Protein AF-A0AAW2RGC4-F1 (afdb_monomer)

Secondary structure (DSSP, 8-state):
-EEEEE---S-------------PPPP------------PPPPPP-EEEEEEPPPTT--------------S-----PPPEEEEE---TT-SS---EEEEES-HHHHHT-TTSSSS-EEEEEEE-EESSSHHHHHHHHHHHHHHHTSTTTTTTHHHHHHHHHHHHHHHHHT-TTS-TT-EE-EEEEEEETTEEEEEEESS---EEEETTEEEE-S----TTSHHHHHHHHHTT-

Foldseek 3Di:
DDKDKDFDDPDDDDDDDDDDDDDDDDDDDDDDDDDDDDDDPPQFDKDKFKDFFDDPPPDDDDDDDDPDDPDDDPPDATFMDMDDDDDCPPDPDRQKDKDWFRFPCVVVVHVPPAPGGKIKIKIKAKDPHNQLNVLCRVPLVVQLCPDPCPPVNSVVSNVRSSSVSVVVSCVDPPGPPRMHIWMWMWMDGHRMIMIMTGAADWDWDDDPNDTHTRDDHQDCPPPVNVVVVVVSVD

InterPro domains:
  IPR000222 PPM-type phosphatase, divalent cation binding [PS01032] (120-128)
  IPR001932 PPM-type phosphatase-like domain [PF00481] (83-233)
  IPR001932 PPM-type phosphatase-like domain [PS51746] (81-234)
  IPR001932 PPM-type phosphatase-like domain [SM00332] (71-234)
  IPR001932 PPM-type phosphatase-like domain [cd00143] (80-233)
  IPR015655 Protein phosphatase 2C [PTHR13832] (60-233)
  IPR036457 PPM-type phosphatase-like domain superfamily [G3DSA:3.60.40.10] (76-234)
  IPR036457 PPM-type phosphatase-like domain superfamily [SSF81606] (72-233)

Nearest PDB structures (foldseek):
  2p8e-assembly1_A  TM=8.990E-01  e=3.770E-10  Homo sapiens
  3ujk-assembly1_A  TM=8.665E-01  e=1.196E-09  Arabidopsis thaliana
  3nmv-assembly1_B  TM=8.366E-01  e=1.351E-09  Arabidopsis thaliana
  3qn1-assembly1_B  TM=7.858E-01  e=7.410E-09  Arabidopsis thaliana
  4wvo-assembly1_B  TM=7.886E-01  e=7.463E-08  Arabidopsis thaliana

Organism: Sesamum radiatum (NCBI:txid300843)

Mean predicted aligned error: 12.83 Å

Sequence (234 aa):
MALVADTTPCQGKLENGLGKENGKKSEEECNDLGQAKVARPPLMRHCISHATLADPYALECPTGNGVKSLGKDSGFVPMFRSGSCSEMGPKTYMEDEYICVDNLSDHLGTPNAFPSAGAFYGVFDGHGGRDAASFTRKNILKFITEDFHFPEGVKRALKNAFVKADHALADAKNLDHSSGTTALTALILGRTMIIANAGDSRAVLGKRGRAIELSKDHKPNCTSERLRIEKLGV

Radius of gyration: 20.51 Å; Cα contacts (8 Å, |Δi|>4): 342; chains: 1; bounding box: 62×40×54 Å

pLDDT: mean 75.86, std 25.71, range [23.55, 98.38]

Solvent-accessible surface area (backbone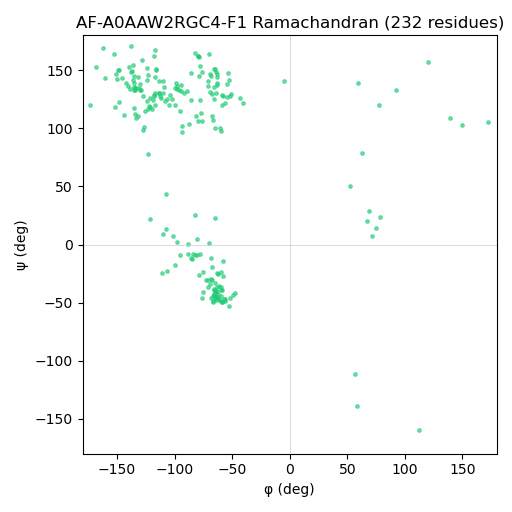 atoms only — not comparable to full-atom values): 14677 Å² total; per-residue (Å²): 118,54,78,48,76,48,70,75,74,91,83,83,91,83,83,88,85,90,83,88,84,90,81,87,85,88,87,86,87,83,86,87,84,89,77,95,68,82,87,66,79,81,77,84,70,68,50,76,38,75,50,69,63,77,67,94,74,81,73,88,82,85,89,80,95,72,97,67,82,85,75,84,80,78,88,76,76,74,61,54,46,72,52,75,53,77,74,56,74,95,50,96,64,75,26,64,35,67,46,85,32,47,49,38,41,70,74,69,72,37,83,76,78,53,102,45,56,28,29,39,37,36,45,16,53,27,40,71,46,40,49,37,7,52,51,43,63,72,40,39,64,57,39,25,66,70,25,89,38,40,77,89,38,44,75,56,12,46,54,50,15,55,54,48,44,53,52,54,57,75,68,37,88,90,51,61,85,75,22,35,49,27,43,34,36,40,42,34,50,55,55,39,37,36,35,39,32,29,36,66,63,80,48,68,45,81,54,95,95,36,83,41,78,56,54,71,60,60,45,70,87,40,70,73,44,34,55,54,42,49,73,71,77,94

Structure (mmCIF, N/CA/C/O backbone):
data_AF-A0AAW2RGC4-F1
#
_entry.id   AF-A0AAW2RGC4-F1
#
loop_
_atom_site.group_PDB
_atom_site.id
_atom_site.type_symbol
_atom_site.label_atom_id
_atom_site.label_alt_id
_atom_site.label_comp_id
_atom_site.label_asym_id
_atom_site.label_entity_id
_atom_site.label_seq_id
_atom_site.pdbx_PDB_ins_code
_atom_site.Cartn_x
_atom_site.Cartn_y
_atom_site.Cartn_z
_atom_site.occupancy
_atom_site.B_iso_or_equiv
_atom_site.auth_seq_id
_atom_site.auth_comp_id
_atom_site.auth_asym_id
_atom_site.auth_atom_id
_atom_site.pdbx_PDB_model_num
ATOM 1 N N . MET A 1 1 ? 4.226 -13.420 2.706 1.00 56.31 1 MET A N 1
ATOM 2 C CA . MET A 1 1 ? 3.884 -12.657 3.939 1.00 56.31 1 MET A CA 1
ATOM 3 C C . MET A 1 1 ? 2.425 -12.862 4.382 1.00 56.31 1 MET A C 1
ATOM 5 O O . MET A 1 1 ? 1.552 -12.852 3.522 1.00 56.31 1 MET A O 1
ATOM 9 N N . ALA A 1 2 ? 2.126 -12.955 5.688 1.00 55.69 2 ALA A N 1
ATOM 10 C CA . ALA A 1 2 ? 0.762 -12.781 6.221 1.00 55.69 2 ALA A CA 1
ATOM 11 C C . ALA A 1 2 ? 0.736 -11.794 7.401 1.00 55.69 2 ALA A C 1
ATOM 13 O O . ALA A 1 2 ? 1.604 -11.838 8.276 1.00 55.69 2 ALA A O 1
ATOM 14 N N . LEU A 1 3 ? -0.277 -10.924 7.428 1.00 59.50 3 LEU A N 1
ATOM 15 C CA . LEU A 1 3 ? -0.499 -9.943 8.486 1.00 59.50 3 LEU A CA 1
ATOM 16 C C . LEU A 1 3 ? -1.928 -10.060 9.016 1.00 59.50 3 LEU A C 1
ATOM 18 O O . LEU A 1 3 ? -2.884 -10.013 8.242 1.00 59.50 3 LEU A O 1
ATOM 22 N N . VAL A 1 4 ? -2.063 -10.188 10.334 1.00 66.31 4 VAL A N 1
ATOM 23 C CA . VAL A 1 4 ? -3.357 -10.255 11.015 1.00 66.31 4 VAL A CA 1
ATOM 24 C C . VAL A 1 4 ? -3.451 -9.081 11.976 1.00 66.31 4 VAL A C 1
ATOM 26 O O . VAL A 1 4 ? -2.588 -8.919 12.835 1.00 66.31 4 VAL A O 1
ATOM 29 N N . ALA A 1 5 ? -4.505 -8.282 11.832 1.00 62.41 5 ALA A N 1
ATOM 30 C CA . ALA A 1 5 ? -4.866 -7.237 12.779 1.00 62.41 5 ALA A CA 1
ATOM 31 C C . ALA A 1 5 ? -6.192 -7.611 1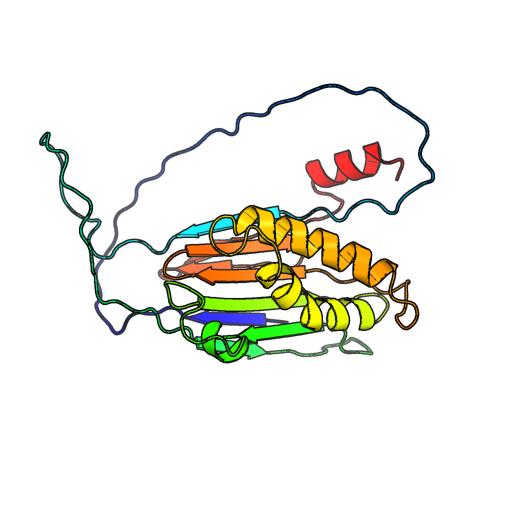3.445 1.00 62.41 5 ALA A C 1
ATOM 33 O O . ALA A 1 5 ? -7.156 -7.963 12.759 1.00 62.41 5 ALA A O 1
ATOM 34 N N . ASP A 1 6 ? -6.230 -7.541 14.771 1.00 67.12 6 ASP A N 1
ATOM 35 C CA . ASP A 1 6 ? -7.434 -7.756 15.564 1.00 67.12 6 ASP A CA 1
ATOM 36 C C . ASP A 1 6 ? -7.908 -6.427 16.162 1.00 67.12 6 ASP A C 1
ATOM 38 O O . ASP A 1 6 ? -7.119 -5.624 16.666 1.00 67.12 6 ASP A O 1
ATOM 42 N N . THR A 1 7 ? -9.217 -6.200 16.076 1.00 57.78 7 THR A N 1
ATOM 43 C CA . THR A 1 7 ? -9.906 -5.013 16.596 1.00 57.78 7 THR A CA 1
ATOM 44 C C . THR A 1 7 ? -10.979 -5.397 17.622 1.00 57.78 7 THR A C 1
ATOM 46 O O . THR A 1 7 ? -11.965 -4.671 17.781 1.00 57.78 7 THR A O 1
ATOM 49 N N . THR A 1 8 ? -10.873 -6.575 18.247 1.00 48.47 8 THR A N 1
ATOM 50 C CA . THR A 1 8 ? -11.901 -7.114 19.147 1.00 48.47 8 THR A CA 1
ATOM 51 C C . THR A 1 8 ? -12.197 -6.187 20.336 1.00 48.47 8 THR A C 1
ATOM 53 O O . THR A 1 8 ? -11.294 -5.818 21.087 1.00 48.47 8 THR A O 1
ATOM 56 N N . PRO A 1 9 ? -13.479 -5.859 20.586 1.00 43.84 9 PRO A N 1
ATOM 57 C CA . PRO A 1 9 ? -13.919 -5.365 21.885 1.00 43.84 9 PRO A CA 1
ATOM 58 C C . PRO A 1 9 ? -13.844 -6.485 22.934 1.00 43.84 9 PRO A C 1
ATOM 60 O O . PRO A 1 9 ? -14.125 -7.650 22.632 1.00 43.84 9 PRO A O 1
ATOM 63 N N . CYS A 1 10 ? -13.549 -6.143 24.190 1.00 33.28 10 CYS A N 1
ATOM 64 C CA . CYS A 1 10 ? -13.679 -7.074 25.311 1.00 33.28 10 CYS A CA 1
ATOM 65 C C . CYS A 1 10 ? -15.160 -7.467 25.542 1.00 33.28 10 CYS A C 1
ATOM 67 O O . CYS A 1 10 ? -15.906 -6.722 26.159 1.00 33.28 10 CYS A O 1
ATOM 69 N N . GLN A 1 11 ? -15.517 -8.662 25.050 1.00 34.16 11 GLN A N 1
ATOM 70 C CA . GLN A 1 11 ? -16.654 -9.565 25.344 1.00 34.16 11 GLN A CA 1
ATOM 71 C C . GLN A 1 11 ? -18.133 -9.135 25.173 1.00 34.16 11 GLN A C 1
ATOM 73 O O . GLN A 1 11 ? -18.584 -8.093 25.629 1.00 34.16 11 GLN A O 1
ATOM 78 N N . GLY A 1 12 ? -18.910 -10.091 24.625 1.00 28.14 12 GLY A N 1
ATOM 79 C CA . GLY A 1 12 ? -20.377 -10.202 24.697 1.00 28.14 12 GLY A CA 1
ATOM 80 C C . GLY A 1 12 ? -21.002 -10.868 23.457 1.00 28.14 12 GLY A C 1
ATOM 81 O O . GLY A 1 12 ? -21.101 -10.238 22.410 1.00 28.14 12 GLY A O 1
ATOM 82 N N . LYS A 1 13 ? -21.405 -12.149 23.540 1.00 36.44 13 LYS A N 1
ATOM 83 C CA . LYS A 1 13 ? -22.126 -12.889 22.473 1.00 36.44 13 LYS A CA 1
ATOM 84 C C . LYS A 1 13 ? -23.494 -12.250 22.182 1.00 36.44 13 LYS A C 1
ATOM 86 O O . LYS A 1 13 ? -24.217 -12.026 23.141 1.00 36.44 13 LYS A O 1
ATOM 91 N N . LEU A 1 14 ? -23.895 -12.118 20.907 1.00 27.84 14 LEU A N 1
ATOM 92 C CA . LEU A 1 14 ? -25.301 -12.231 20.461 1.00 27.84 14 LEU A CA 1
ATOM 93 C C . LEU A 1 14 ? -25.452 -12.320 18.925 1.00 27.84 14 LEU A C 1
ATOM 95 O O . LEU A 1 14 ? -24.575 -11.906 18.162 1.00 27.84 14 LEU A O 1
ATOM 99 N N . GLU A 1 15 ? -26.547 -12.964 18.516 1.00 27.31 15 GLU A N 1
ATOM 100 C CA . GLU A 1 15 ? -26.816 -13.625 17.233 1.00 27.31 15 GLU A CA 1
ATOM 101 C C . GLU A 1 15 ? -27.285 -12.740 16.053 1.00 27.31 15 GLU A C 1
ATOM 103 O O . GLU A 1 15 ? -27.676 -11.587 16.180 1.00 27.31 15 GLU A O 1
ATOM 108 N N . ASN A 1 16 ? -27.178 -13.380 14.883 1.00 26.59 16 ASN A N 1
ATOM 109 C CA . ASN A 1 16 ? -27.744 -13.227 13.533 1.00 26.59 16 ASN A CA 1
ATOM 110 C C . ASN A 1 16 ? -28.818 -12.167 13.190 1.00 26.59 16 ASN A C 1
ATOM 112 O O . ASN A 1 16 ? -29.841 -12.030 13.843 1.00 26.59 16 ASN A O 1
ATOM 116 N N . GLY A 1 17 ? -28.650 -11.590 11.988 1.00 25.67 17 GLY A N 1
ATOM 117 C CA . GLY A 1 17 ? -29.695 -10.950 11.176 1.00 25.67 17 GLY A CA 1
ATOM 118 C C . GLY A 1 17 ? -29.148 -10.543 9.796 1.00 25.67 17 GLY A C 1
ATOM 119 O O . GLY A 1 17 ? -28.156 -9.819 9.721 1.00 25.67 17 GLY A O 1
ATOM 120 N N . LEU A 1 18 ? -29.724 -11.073 8.707 1.00 28.16 18 LEU A N 1
ATOM 121 C CA . LEU A 1 18 ? -29.329 -10.836 7.307 1.00 28.16 18 LEU A CA 1
ATOM 122 C C . LEU A 1 18 ? -30.149 -9.698 6.677 1.00 28.16 18 LEU A C 1
ATOM 124 O O . LEU A 1 18 ? -31.372 -9.716 6.753 1.00 28.16 18 LEU A O 1
ATOM 128 N N . GLY A 1 19 ? -29.484 -8.819 5.925 1.00 23.55 19 GLY A N 1
ATOM 129 C CA . GLY A 1 19 ? -30.104 -7.940 4.930 1.00 23.55 19 GLY A CA 1
ATOM 130 C C . GLY A 1 19 ? -29.125 -7.694 3.780 1.00 23.55 19 GLY A C 1
ATOM 131 O O . GLY A 1 19 ? -27.989 -7.289 4.017 1.00 23.55 19 GLY A O 1
ATOM 132 N N . LYS A 1 20 ? -29.527 -8.021 2.547 1.00 31.70 20 LYS A N 1
ATOM 133 C CA . LYS A 1 20 ? -28.782 -7.733 1.309 1.00 31.70 20 LYS A CA 1
ATOM 134 C C . LYS A 1 20 ? -29.366 -6.471 0.682 1.00 31.70 20 LYS A C 1
ATOM 136 O O . LYS A 1 20 ? -30.574 -6.432 0.482 1.00 31.70 20 LYS A O 1
ATOM 141 N N . GLU A 1 21 ? -28.523 -5.534 0.262 1.00 26.16 21 GLU A N 1
ATOM 142 C CA . GLU A 1 21 ? -28.931 -4.498 -0.689 1.00 26.16 21 GLU A CA 1
ATOM 143 C C . GLU A 1 21 ? -27.833 -4.241 -1.731 1.00 26.16 21 GLU A C 1
ATOM 145 O O . GLU A 1 21 ? -26.645 -4.172 -1.414 1.00 26.16 21 GLU A O 1
ATOM 150 N N . ASN A 1 22 ? -28.252 -4.183 -2.997 1.00 27.91 22 ASN A N 1
ATOM 151 C CA . ASN A 1 22 ? -27.419 -4.006 -4.185 1.00 27.91 22 ASN A CA 1
ATOM 152 C C . ASN A 1 22 ? -27.300 -2.512 -4.523 1.00 27.91 22 ASN A C 1
ATOM 154 O O . ASN A 1 22 ? -28.319 -1.844 -4.675 1.00 27.91 22 ASN A O 1
ATOM 158 N N . GLY A 1 23 ? -26.080 -2.009 -4.739 1.00 25.78 23 GLY A N 1
ATOM 159 C CA . GLY A 1 23 ? -25.825 -0.630 -5.177 1.00 25.78 23 GLY A CA 1
ATOM 160 C C . GLY A 1 23 ? -25.061 -0.564 -6.502 1.00 25.78 23 GLY A C 1
ATOM 161 O O . GLY A 1 23 ? -23.935 -1.053 -6.597 1.00 25.78 23 GLY A O 1
ATOM 162 N N . LYS A 1 24 ? -25.692 0.037 -7.520 1.00 25.00 24 LYS A N 1
ATOM 163 C CA . LYS A 1 24 ? -25.171 0.314 -8.873 1.00 25.00 24 LYS A CA 1
ATOM 164 C C . LYS A 1 24 ? -23.981 1.289 -8.847 1.00 25.00 24 LYS A C 1
ATOM 166 O O . LYS A 1 24 ? -23.948 2.199 -8.025 1.00 25.00 24 LYS A O 1
ATOM 171 N N . LYS A 1 25 ? -23.047 1.138 -9.794 1.00 25.91 25 LYS A N 1
ATOM 172 C CA . LYS A 1 25 ? -22.005 2.131 -10.115 1.00 25.91 25 LYS A CA 1
ATOM 173 C C . LYS A 1 25 ? -22.448 2.988 -11.301 1.00 25.91 25 LYS A C 1
ATOM 175 O O . LYS A 1 25 ? -22.895 2.436 -12.300 1.00 25.91 25 LYS A O 1
ATOM 180 N N . SER A 1 26 ? -22.294 4.301 -11.174 1.00 24.55 26 SER A N 1
ATOM 181 C CA . SER A 1 26 ? -22.360 5.274 -12.265 1.00 24.55 26 SER A CA 1
ATOM 182 C C . SER A 1 26 ? -20.949 5.552 -12.790 1.00 24.55 26 SER A C 1
ATOM 184 O O . SER A 1 26 ? -20.018 5.755 -12.007 1.00 24.55 26 SER A O 1
ATOM 186 N N . GLU A 1 27 ? -20.805 5.517 -14.111 1.00 25.95 27 GLU A N 1
ATOM 187 C CA . GLU A 1 27 ? -19.613 5.900 -14.867 1.00 25.95 27 GLU A CA 1
ATOM 188 C C . GLU A 1 27 ? -19.810 7.334 -15.376 1.00 25.95 27 GLU A C 1
ATOM 190 O O . GLU A 1 27 ? -20.893 7.667 -15.850 1.00 25.95 27 GLU A O 1
ATOM 195 N N . GLU A 1 28 ? -18.781 8.174 -15.273 1.00 26.09 28 GLU A N 1
ATOM 196 C CA . GLU A 1 28 ? -18.725 9.469 -15.957 1.00 26.09 28 GLU A CA 1
ATOM 197 C C . GLU A 1 28 ? -17.480 9.498 -16.852 1.00 26.09 28 GLU A C 1
ATOM 199 O O . GLU A 1 28 ? -16.348 9.344 -16.383 1.00 26.09 28 GLU A O 1
ATOM 204 N N . GLU A 1 29 ? -17.721 9.662 -18.154 1.00 26.33 29 GLU A N 1
ATOM 205 C CA . GLU A 1 29 ? -16.740 9.977 -19.192 1.00 26.33 29 GLU A CA 1
ATOM 206 C C . GLU A 1 29 ? -16.525 11.493 -19.286 1.00 26.33 29 GLU A C 1
ATOM 208 O O . GLU A 1 29 ? -17.471 12.270 -19.170 1.00 26.33 29 GLU A O 1
ATOM 213 N N . CYS A 1 30 ? -15.304 11.917 -19.622 1.00 25.52 30 CYS A N 1
ATOM 214 C CA . CYS A 1 30 ? -15.113 13.129 -20.416 1.00 25.52 30 CYS A CA 1
ATOM 215 C C . CYS A 1 30 ? -13.824 13.043 -21.251 1.00 25.52 30 CYS A C 1
ATOM 217 O O . CYS A 1 30 ? -12.844 12.406 -20.858 1.00 25.52 30 CYS A O 1
ATOM 219 N N . ASN A 1 31 ? -13.902 13.669 -22.424 1.00 27.58 31 ASN A N 1
ATOM 220 C CA . ASN A 1 31 ? -13.118 13.465 -23.634 1.00 27.58 31 ASN A CA 1
ATOM 221 C C . ASN A 1 31 ? -11.712 14.087 -23.664 1.00 27.58 31 ASN A C 1
ATOM 223 O O . ASN A 1 31 ? -11.367 15.006 -22.927 1.00 27.58 31 ASN A O 1
ATOM 227 N N . ASP A 1 32 ? -10.956 13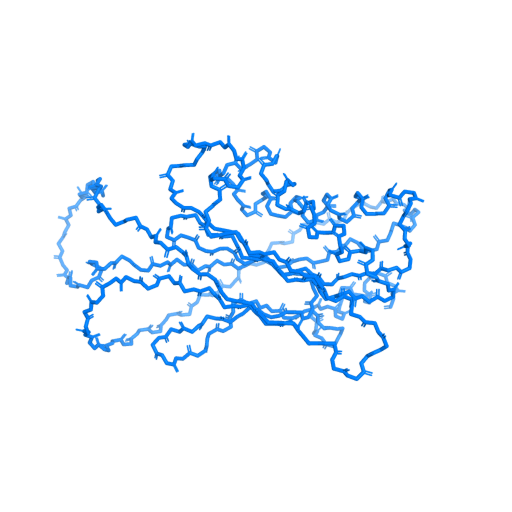.527 -24.608 1.00 31.38 32 ASP A N 1
ATOM 228 C CA . ASP A 1 32 ? -9.584 13.769 -25.050 1.00 31.38 32 ASP A CA 1
ATOM 229 C C . ASP A 1 32 ? -9.335 15.146 -25.691 1.00 31.38 32 ASP A C 1
ATOM 231 O O . ASP A 1 32 ? -10.210 15.675 -26.370 1.00 31.38 32 ASP A O 1
ATOM 235 N N . LEU A 1 33 ? -8.100 15.647 -25.558 1.00 28.48 33 LEU A N 1
ATOM 236 C CA . LEU A 1 33 ? -7.394 16.428 -26.581 1.00 28.48 33 LEU A CA 1
ATOM 237 C C . LEU A 1 33 ? -5.878 16.215 -26.401 1.00 28.48 33 LEU A C 1
ATOM 239 O O . LEU A 1 33 ? -5.298 16.512 -25.352 1.00 28.48 33 LEU A O 1
ATOM 243 N N . GLY A 1 34 ? -5.255 15.653 -27.438 1.00 33.53 34 GLY A N 1
ATOM 244 C CA . GLY A 1 34 ? -3.911 15.089 -27.408 1.00 33.53 34 GLY A CA 1
ATOM 245 C C . GLY A 1 34 ? -2.737 16.068 -27.491 1.00 33.53 34 GLY A C 1
ATOM 246 O O . GLY A 1 34 ? -2.846 17.200 -27.951 1.00 33.53 34 GLY A O 1
ATOM 247 N N . GLN A 1 35 ? -1.570 15.551 -27.098 1.00 26.16 35 GLN A N 1
ATOM 248 C CA . GLN A 1 35 ? -0.249 15.917 -27.615 1.00 26.16 35 GLN A CA 1
ATOM 249 C C . GLN A 1 35 ? 0.748 14.793 -27.286 1.00 26.16 35 GLN A C 1
ATOM 251 O O . GLN A 1 35 ? 0.651 14.149 -26.238 1.00 26.16 35 GLN A O 1
ATOM 256 N N . ALA A 1 36 ? 1.673 14.539 -28.215 1.00 36.16 36 ALA A N 1
ATOM 257 C CA . ALA A 1 36 ? 2.644 13.448 -28.184 1.00 36.16 36 ALA A CA 1
ATOM 258 C C . ALA A 1 36 ? 3.469 13.437 -26.883 1.00 36.16 36 ALA A C 1
ATOM 260 O O . ALA A 1 36 ? 4.072 14.442 -26.509 1.00 36.16 36 ALA A O 1
ATOM 261 N N . LYS A 1 37 ? 3.501 12.291 -26.191 1.00 32.75 37 LYS A N 1
ATOM 262 C CA . LYS A 1 37 ? 4.242 12.110 -24.937 1.00 32.75 37 LYS A CA 1
ATOM 263 C C . LYS A 1 37 ? 5.408 11.156 -25.150 1.00 32.75 37 LYS A C 1
ATOM 265 O O . LYS A 1 37 ? 5.216 10.018 -25.563 1.00 32.75 37 LYS A O 1
ATOM 270 N N . VAL A 1 38 ? 6.601 11.622 -24.780 1.00 35.06 38 VAL A N 1
ATOM 271 C CA . VAL A 1 38 ? 7.705 10.766 -24.328 1.00 35.06 38 VAL A CA 1
ATOM 272 C C . VAL A 1 38 ? 7.114 9.723 -23.379 1.00 35.06 38 VAL A C 1
ATOM 274 O O . VAL A 1 38 ? 6.385 10.101 -22.456 1.00 35.06 38 VAL A O 1
ATOM 277 N N . ALA A 1 39 ? 7.358 8.438 -23.646 1.00 35.03 39 ALA A N 1
ATOM 278 C CA . ALA A 1 39 ? 6.775 7.331 -22.896 1.00 35.03 39 ALA A CA 1
ATOM 279 C C . ALA A 1 39 ? 7.177 7.437 -21.418 1.00 35.03 39 ALA A C 1
ATOM 281 O O . ALA A 1 39 ? 8.278 7.069 -21.020 1.00 35.03 39 ALA A O 1
ATOM 282 N N . ARG A 1 40 ? 6.284 8.006 -20.605 1.00 40.72 40 ARG A N 1
ATOM 283 C CA . ARG A 1 40 ? 6.366 7.911 -19.149 1.00 40.72 40 ARG A CA 1
ATOM 284 C C . ARG A 1 40 ? 6.032 6.464 -18.785 1.00 40.72 40 ARG A C 1
ATOM 286 O O . ARG A 1 40 ? 5.120 5.914 -19.412 1.00 40.72 40 ARG A O 1
ATOM 293 N N . PRO A 1 41 ? 6.716 5.855 -17.803 1.00 41.22 41 PRO A N 1
ATOM 294 C CA . PRO A 1 41 ? 6.330 4.537 -17.324 1.00 41.22 41 PRO A CA 1
ATOM 295 C C . PRO A 1 41 ? 4.837 4.553 -16.951 1.00 41.22 41 PRO A C 1
ATOM 297 O O . PRO A 1 41 ? 4.332 5.581 -16.480 1.00 41.22 41 PRO A O 1
ATOM 300 N N . PRO A 1 42 ? 4.093 3.472 -17.238 1.00 47.97 42 PRO A N 1
ATOM 301 C CA . PRO A 1 42 ? 2.662 3.440 -16.994 1.00 47.97 42 PRO A CA 1
ATOM 302 C C . PRO A 1 42 ? 2.390 3.682 -15.507 1.00 47.97 42 PRO A C 1
ATOM 304 O O . PRO A 1 42 ? 2.842 2.918 -14.662 1.00 47.97 42 PRO A O 1
ATOM 307 N N . LEU A 1 43 ? 1.645 4.751 -15.205 1.00 53.91 43 LEU A N 1
ATOM 308 C CA . LEU A 1 43 ? 1.291 5.141 -13.838 1.00 53.91 43 LEU A CA 1
ATOM 309 C C . LEU A 1 43 ? 0.673 3.947 -13.090 1.00 53.91 43 LEU A C 1
ATOM 311 O O . LEU A 1 43 ? -0.295 3.348 -13.576 1.00 53.91 43 LEU A O 1
ATOM 315 N N . MET A 1 44 ? 1.205 3.626 -11.907 1.00 55.12 44 MET A N 1
ATOM 316 C CA . MET A 1 44 ? 0.739 2.502 -11.093 1.00 55.12 44 MET A CA 1
ATOM 317 C C . MET A 1 44 ? -0.768 2.618 -10.789 1.00 55.12 44 MET A C 1
ATOM 319 O O . MET A 1 44 ? -1.246 3.589 -10.187 1.00 55.12 44 MET A O 1
ATOM 323 N N . ARG A 1 45 ? -1.551 1.606 -11.193 1.00 59.47 45 ARG A N 1
ATOM 324 C CA . ARG A 1 45 ? -2.977 1.525 -10.846 1.00 59.47 45 ARG A CA 1
ATOM 325 C C . ARG A 1 45 ? -3.117 1.040 -9.404 1.00 59.47 45 ARG A C 1
ATOM 327 O O . ARG A 1 45 ? -2.672 -0.054 -9.068 1.00 59.47 45 ARG A O 1
ATOM 334 N N . HIS A 1 46 ? -3.818 1.817 -8.588 1.00 66.06 46 HIS A N 1
ATOM 335 C CA . HIS A 1 46 ? -4.222 1.445 -7.234 1.00 66.06 46 HIS A CA 1
ATOM 336 C C . HIS A 1 46 ? -5.754 1.372 -7.140 1.00 66.06 46 HIS A C 1
ATOM 338 O O . HIS A 1 46 ? -6.471 2.078 -7.856 1.00 66.06 46 HIS A O 1
ATOM 344 N N . CYS A 1 47 ? -6.272 0.523 -6.257 1.00 58.25 47 CYS A N 1
ATOM 345 C CA . CYS A 1 47 ? -7.678 0.508 -5.867 1.00 58.25 47 CYS A CA 1
ATOM 346 C C . CYS A 1 47 ? -7.810 0.835 -4.378 1.00 58.25 47 CYS A C 1
ATOM 348 O O . CYS A 1 47 ? -6.953 0.469 -3.579 1.00 58.25 47 CYS A O 1
ATOM 350 N N . ILE A 1 48 ? -8.878 1.552 -4.015 1.00 67.94 48 ILE A N 1
ATOM 351 C CA . ILE A 1 48 ? -9.179 1.907 -2.625 1.00 67.94 48 ILE A CA 1
ATOM 352 C C . ILE A 1 48 ? -10.554 1.353 -2.276 1.00 67.94 48 ILE A C 1
ATOM 354 O O . ILE A 1 48 ? -11.541 1.641 -2.959 1.00 67.94 48 ILE A O 1
ATOM 358 N N . SER A 1 49 ? -10.625 0.587 -1.197 1.00 60.72 49 SER A N 1
ATOM 359 C CA . SER A 1 49 ? -11.873 0.158 -0.575 1.00 60.72 49 SER A CA 1
ATOM 360 C C . SER A 1 49 ? -11.955 0.698 0.854 1.00 60.72 49 SER A C 1
ATOM 362 O O . SER A 1 49 ? -10.971 1.162 1.430 1.00 60.72 49 SER A O 1
ATOM 364 N N . HIS A 1 50 ? -13.160 0.710 1.417 1.00 60.47 50 HIS A N 1
ATOM 365 C CA . HIS A 1 50 ? -13.389 1.149 2.790 1.00 60.47 50 HIS A CA 1
ATOM 366 C C . HIS A 1 50 ? -14.327 0.170 3.489 1.00 60.47 50 HIS A C 1
ATOM 368 O O . HIS A 1 50 ? -15.246 -0.365 2.867 1.00 60.47 50 HIS A O 1
ATOM 374 N N . ALA A 1 51 ? -14.092 -0.042 4.777 1.00 51.72 51 ALA A N 1
ATOM 375 C CA . ALA A 1 51 ? -14.963 -0.778 5.674 1.00 51.72 51 ALA A CA 1
ATOM 376 C C . ALA A 1 51 ? -15.122 0.026 6.969 1.00 51.72 51 ALA A C 1
ATOM 378 O O . ALA A 1 51 ? -14.145 0.526 7.525 1.00 51.72 51 ALA A O 1
ATOM 379 N N . THR A 1 52 ? -16.353 0.139 7.460 1.00 61.28 52 THR A N 1
ATOM 380 C CA . THR A 1 52 ? -16.654 0.827 8.720 1.00 61.28 52 THR A CA 1
ATOM 381 C C . THR A 1 52 ? -17.068 -0.206 9.764 1.00 61.28 52 THR A C 1
ATOM 383 O O . THR A 1 52 ? -17.906 -1.073 9.499 1.00 61.28 52 THR A O 1
ATOM 386 N N . LEU A 1 53 ? -16.468 -0.140 10.953 1.00 50.31 53 LEU A N 1
ATOM 387 C CA . LEU A 1 53 ? -16.911 -0.893 12.124 1.00 50.31 53 LEU A CA 1
ATOM 388 C C . LEU A 1 53 ? -18.298 -0.383 12.533 1.00 50.31 53 LEU A C 1
ATOM 390 O O . LEU A 1 53 ? -18.496 0.817 12.715 1.00 50.31 53 LEU A O 1
ATOM 394 N N . ALA A 1 54 ? -19.262 -1.300 12.632 1.00 43.91 54 ALA A N 1
ATOM 395 C CA . ALA A 1 54 ? -20.636 -0.967 12.991 1.00 43.91 54 ALA A CA 1
ATOM 396 C C . ALA A 1 54 ? -20.709 -0.389 14.410 1.00 43.91 54 ALA A C 1
ATOM 398 O O . ALA A 1 54 ? -19.954 -0.806 15.292 1.00 43.91 54 ALA A O 1
ATOM 399 N N . ASP A 1 55 ? -21.640 0.539 14.622 1.00 42.84 55 ASP A N 1
ATOM 400 C CA . ASP A 1 55 ? -21.974 1.004 15.962 1.00 42.84 55 ASP A CA 1
ATOM 401 C C . ASP A 1 55 ? -22.657 -0.139 16.741 1.00 42.84 55 ASP A C 1
ATOM 403 O O . ASP A 1 55 ? -23.595 -0.743 16.205 1.00 42.84 55 ASP A O 1
ATOM 407 N N . PRO A 1 56 ? -22.213 -0.473 17.967 1.00 39.53 56 PRO A N 1
ATOM 408 C CA . PRO A 1 56 ? -22.860 -1.497 18.788 1.00 39.53 56 PRO A CA 1
ATOM 409 C C . PRO A 1 56 ? -24.346 -1.220 19.088 1.00 39.53 56 PRO A C 1
ATOM 411 O O . PRO A 1 56 ? -25.042 -2.153 19.478 1.00 39.53 56 PRO A O 1
ATOM 414 N N . TYR A 1 57 ? -24.848 0.001 18.863 1.00 40.59 57 TYR A N 1
ATOM 415 C CA . TYR A 1 57 ? -26.240 0.387 19.133 1.00 40.59 57 TYR A CA 1
ATOM 416 C C . TYR A 1 57 ? -27.163 0.441 17.903 1.00 40.59 57 TYR A C 1
ATOM 418 O O . TYR A 1 57 ? -28.306 0.870 18.017 1.00 40.59 57 TYR A O 1
ATOM 426 N N . ALA A 1 58 ? -26.722 0.011 16.717 1.00 42.78 58 ALA A N 1
ATOM 427 C CA . ALA A 1 58 ? -27.520 0.128 15.486 1.00 42.78 58 ALA A CA 1
ATOM 428 C C . ALA A 1 58 ? -28.576 -0.986 15.268 1.00 42.78 58 ALA A C 1
ATOM 430 O O . ALA A 1 58 ? -28.943 -1.264 14.125 1.00 42.78 58 ALA A O 1
ATOM 431 N N . LEU A 1 59 ? -29.069 -1.638 16.328 1.00 43.06 59 LEU A N 1
ATOM 432 C CA . LEU A 1 59 ? -30.196 -2.577 16.253 1.00 43.06 59 LEU A CA 1
ATOM 433 C C . LEU A 1 59 ? -31.379 -2.070 17.101 1.00 43.06 59 LEU A C 1
ATOM 435 O O . LEU A 1 59 ? -31.197 -1.796 18.282 1.00 43.06 59 LEU A O 1
ATOM 439 N N . GLU A 1 60 ? -32.561 -2.035 16.455 1.00 38.28 60 GLU A N 1
ATOM 440 C CA . GLU A 1 60 ? -33.928 -1.626 16.888 1.00 38.28 60 GLU A CA 1
ATOM 441 C C . GLU A 1 60 ? -34.304 -0.145 16.626 1.00 38.28 60 GLU A C 1
ATOM 443 O O . GLU A 1 60 ? -33.535 0.751 16.939 1.00 38.28 60 GLU A O 1
ATOM 448 N N . CYS A 1 61 ? -35.458 0.262 16.068 1.00 30.19 61 CYS A N 1
ATOM 449 C CA . CYS A 1 61 ? -36.679 -0.361 15.521 1.00 30.19 61 CYS A CA 1
ATOM 450 C C . CYS A 1 61 ? -37.414 0.701 14.634 1.00 30.19 61 CYS A C 1
ATOM 452 O O . CYS A 1 61 ? -37.027 1.872 14.655 1.00 30.19 61 CYS A O 1
ATOM 454 N N . PRO A 1 62 ? -38.444 0.348 13.832 1.00 40.31 62 PRO A N 1
ATOM 455 C CA . PRO A 1 62 ? -39.052 1.237 12.836 1.00 40.31 62 PRO A CA 1
ATOM 456 C C . PRO A 1 62 ? -40.047 2.251 13.433 1.00 40.31 62 PRO A C 1
ATOM 458 O O . PRO A 1 62 ? -40.618 2.036 14.498 1.00 40.31 62 PRO A O 1
ATOM 461 N N . THR A 1 63 ? -40.328 3.300 12.646 1.00 39.88 63 THR A N 1
ATOM 462 C CA . THR A 1 63 ? -41.329 4.385 12.807 1.00 39.88 63 THR A CA 1
ATOM 463 C C . THR A 1 63 ? -41.029 5.526 13.793 1.00 39.88 63 THR A C 1
ATOM 465 O O . THR A 1 63 ? -40.982 5.337 15.001 1.00 39.88 63 THR A O 1
ATOM 468 N N . GLY A 1 64 ? -40.977 6.759 13.260 1.00 31.67 64 GLY A N 1
ATOM 469 C CA . GLY A 1 64 ? -41.227 7.995 14.018 1.00 31.67 64 GLY A CA 1
ATOM 470 C C . GLY A 1 64 ? -40.291 9.161 13.688 1.00 31.67 64 GLY A C 1
ATOM 471 O O . GLY A 1 64 ? -39.125 9.149 14.062 1.00 31.67 64 GLY A O 1
ATOM 472 N N . ASN A 1 65 ? -40.823 10.189 13.021 1.00 39.72 65 ASN A N 1
ATOM 473 C CA . ASN A 1 65 ? -40.151 11.453 12.708 1.00 39.72 65 ASN A CA 1
ATOM 474 C C . ASN A 1 65 ? -39.504 12.112 13.940 1.00 39.72 65 ASN A C 1
ATOM 476 O O . ASN A 1 65 ? -40.172 12.372 14.939 1.00 39.72 65 ASN A O 1
ATOM 480 N N . GLY A 1 66 ? -38.231 12.486 13.813 1.00 31.58 66 GLY A N 1
ATOM 481 C CA . GLY A 1 66 ? -37.547 13.362 14.758 1.00 31.58 66 GLY A CA 1
ATOM 482 C C . GLY A 1 66 ? -36.058 13.448 14.457 1.00 31.58 66 GLY A C 1
ATOM 483 O O . GLY A 1 66 ? -35.313 12.519 14.755 1.00 31.58 66 GLY A O 1
ATOM 484 N N . VAL A 1 67 ? -35.615 14.570 13.884 1.00 43.41 67 VAL A N 1
ATOM 485 C CA . VAL A 1 67 ? -34.192 14.924 13.799 1.00 43.41 67 VAL A CA 1
ATOM 486 C C . VAL A 1 67 ? -33.664 15.032 15.230 1.00 43.41 67 VAL A C 1
ATOM 488 O O . VAL A 1 67 ? -33.903 16.022 15.916 1.00 43.41 67 VAL A O 1
ATOM 491 N N . LYS A 1 68 ? -32.975 13.992 15.703 1.00 33.56 68 LYS A N 1
ATOM 492 C CA . LYS A 1 68 ? -32.162 14.047 16.917 1.00 33.56 68 LYS A CA 1
ATOM 493 C C . LYS A 1 68 ? -30.700 14.096 16.495 1.00 33.56 68 LYS A C 1
ATOM 495 O O . LYS A 1 68 ? -30.216 13.212 15.797 1.00 33.56 68 LYS A O 1
ATOM 500 N N . SER A 1 69 ? -30.044 15.177 16.909 1.00 41.41 69 SER A N 1
ATOM 501 C CA . SER A 1 69 ? -28.596 15.372 16.882 1.00 41.41 69 SER A CA 1
ATOM 502 C C . SER A 1 69 ? -27.875 14.081 17.287 1.00 41.41 69 SER A C 1
ATOM 504 O O . SER A 1 69 ? -28.133 13.546 18.367 1.00 41.41 69 SER A O 1
ATOM 506 N N . LEU A 1 70 ? -27.023 13.566 16.397 1.00 43.09 70 LEU A N 1
ATOM 507 C CA . LEU A 1 70 ? -26.237 12.355 16.614 1.00 43.09 70 LEU A CA 1
ATOM 508 C C . LEU A 1 70 ? -25.215 12.638 17.725 1.00 43.09 70 LEU A C 1
ATOM 510 O O . LEU A 1 70 ? -24.288 13.427 17.549 1.00 43.09 70 LEU A O 1
ATOM 514 N N . GLY A 1 71 ? -25.472 12.062 18.897 1.00 39.78 71 GLY A N 1
ATOM 515 C CA . GLY A 1 71 ? -24.802 12.375 20.153 1.00 39.78 71 GLY A CA 1
ATOM 516 C C . GLY A 1 71 ? -23.301 12.082 20.172 1.00 39.78 71 GLY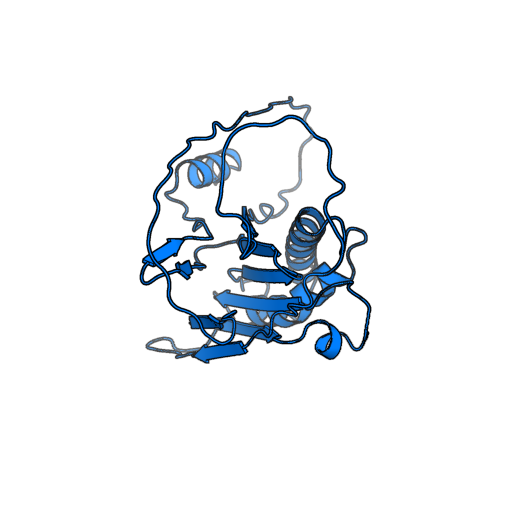 A C 1
ATOM 517 O O . GLY A 1 71 ? -22.821 11.099 19.613 1.00 39.78 71 GLY A O 1
ATOM 518 N N . LYS A 1 72 ? -22.594 12.963 20.887 1.00 48.12 72 LYS A N 1
ATOM 519 C CA . LYS A 1 72 ? -21.248 12.786 21.444 1.00 48.12 72 LYS A CA 1
ATOM 520 C C . LYS A 1 72 ? -21.139 11.516 22.303 1.00 48.12 72 LYS A C 1
ATOM 522 O O . LYS A 1 72 ? -22.067 11.179 23.030 1.00 48.12 72 LYS A O 1
ATOM 527 N N . ASP A 1 73 ? -19.940 10.935 22.264 1.00 51.56 73 ASP A N 1
ATOM 528 C CA . ASP A 1 73 ? -19.314 10.041 23.249 1.00 51.56 73 ASP A CA 1
ATOM 529 C C . ASP A 1 73 ? -19.968 8.686 23.543 1.00 51.56 73 ASP A C 1
ATOM 531 O O . ASP A 1 73 ? -20.476 8.415 24.628 1.00 51.56 73 ASP A O 1
ATOM 535 N N . SER A 1 74 ? -19.751 7.729 22.641 1.00 50.00 74 SER A N 1
ATOM 536 C CA . SER A 1 74 ? -19.426 6.379 23.107 1.00 50.00 74 SER A CA 1
ATOM 537 C C . SER A 1 74 ? -17.931 6.346 23.454 1.00 50.00 74 SER A C 1
ATOM 539 O O . SER A 1 74 ? -17.105 6.393 22.543 1.00 50.00 74 SER A O 1
ATOM 541 N N . GLY A 1 75 ? -17.569 6.239 24.737 1.00 61.59 75 GLY A N 1
ATOM 542 C CA . GLY A 1 75 ? -16.179 6.158 25.235 1.00 61.59 75 GLY A CA 1
ATOM 543 C C . GLY A 1 75 ? -15.394 4.900 24.822 1.00 61.59 75 GLY A C 1
ATOM 544 O O . GLY A 1 75 ? -14.451 4.500 25.498 1.00 61.59 75 GLY A O 1
ATOM 545 N N . PHE A 1 76 ? -15.793 4.239 23.735 1.00 69.19 76 PHE A N 1
ATOM 546 C CA . PHE A 1 76 ? -15.084 3.101 23.173 1.00 69.19 76 PHE A CA 1
ATOM 547 C C . PHE A 1 76 ? -13.894 3.592 22.348 1.00 69.19 76 PHE A C 1
ATOM 549 O O . PHE A 1 76 ? -14.058 4.081 21.228 1.00 69.19 76 PHE A O 1
ATOM 556 N N . VAL A 1 77 ? -12.698 3.420 22.902 1.00 75.19 77 VAL A N 1
ATOM 557 C CA . VAL A 1 77 ? -11.436 3.611 22.188 1.00 75.19 77 VAL A CA 1
ATOM 558 C C . VAL A 1 77 ? -10.980 2.240 21.681 1.00 75.19 77 VAL A C 1
ATOM 560 O O . VAL A 1 77 ? -10.721 1.359 22.504 1.00 75.19 77 VAL A O 1
ATOM 563 N N . PRO A 1 78 ? -10.913 2.008 20.357 1.00 80.69 78 PRO A N 1
ATOM 564 C CA . PRO A 1 78 ? -10.447 0.732 19.836 1.00 80.69 78 PRO A CA 1
ATOM 565 C C . PRO A 1 78 ? -8.966 0.538 20.173 1.00 80.69 78 PRO A C 1
ATOM 567 O O . PRO A 1 78 ? -8.158 1.452 20.018 1.00 80.69 78 PRO A O 1
ATOM 570 N N . MET A 1 79 ? -8.622 -0.667 20.623 1.00 85.25 79 MET A N 1
ATOM 571 C CA . MET A 1 79 ? -7.241 -1.114 20.777 1.00 85.25 79 MET A CA 1
ATOM 572 C C . MET A 1 79 ? -6.910 -2.021 19.599 1.00 85.25 79 MET A C 1
ATOM 574 O O . MET A 1 79 ? -7.622 -2.995 19.354 1.00 85.25 79 MET A O 1
ATOM 578 N N . PHE A 1 80 ? -5.839 -1.701 18.884 1.00 90.38 80 PHE A N 1
ATOM 579 C CA . PHE A 1 80 ? -5.365 -2.503 17.766 1.00 90.38 80 PHE A CA 1
ATOM 580 C C . PHE A 1 80 ? -4.219 -3.391 18.224 1.00 90.38 80 PHE A C 1
ATOM 582 O O . PHE A 1 80 ? -3.378 -2.975 19.022 1.00 90.38 80 PHE A O 1
ATOM 589 N N . ARG A 1 81 ? -4.215 -4.633 17.752 1.00 92.75 81 ARG A N 1
ATOM 590 C CA . ARG A 1 81 ? -3.122 -5.577 17.969 1.00 92.75 81 ARG A CA 1
ATOM 591 C C . ARG A 1 81 ? -2.817 -6.263 16.662 1.00 92.75 81 ARG A C 1
ATOM 593 O O . ARG A 1 81 ? -3.744 -6.673 15.959 1.00 92.75 81 ARG A O 1
ATOM 600 N N . SER A 1 82 ? -1.539 -6.443 16.375 1.00 94.50 82 SER A N 1
ATOM 601 C CA . SER A 1 82 ? -1.111 -7.151 15.178 1.00 94.50 82 SER A CA 1
ATOM 602 C C . SER A 1 82 ? -0.195 -8.330 15.466 1.00 94.50 82 SER A C 1
ATOM 604 O O . SER A 1 82 ? 0.533 -8.386 16.456 1.00 94.50 82 SER A O 1
ATOM 606 N N . GLY A 1 83 ? -0.260 -9.301 14.561 1.00 93.62 83 GLY A N 1
ATOM 607 C CA . GLY A 1 83 ? 0.681 -10.403 14.444 1.00 93.62 83 GLY A CA 1
ATOM 608 C C . GLY A 1 83 ? 1.114 -10.535 12.990 1.00 93.62 83 GLY A C 1
ATOM 609 O O . GLY A 1 83 ? 0.319 -10.317 12.073 1.00 93.62 83 GLY A O 1
ATOM 610 N N . SER A 1 84 ? 2.376 -10.890 12.770 1.00 93.31 84 SER A N 1
ATOM 611 C CA . SER A 1 84 ? 2.945 -11.032 11.429 1.00 93.31 84 SER A CA 1
ATOM 612 C C . SER A 1 84 ? 3.827 -12.269 11.343 1.00 93.31 84 SER A C 1
ATOM 614 O O . SER A 1 84 ? 4.443 -12.669 12.331 1.00 93.31 84 SER A O 1
ATOM 616 N N . CYS A 1 85 ? 3.863 -12.880 10.161 1.00 93.69 85 CYS A N 1
ATOM 617 C CA . CYS A 1 85 ? 4.759 -13.984 9.850 1.00 93.69 85 CYS A CA 1
ATOM 618 C C . CYS A 1 85 ? 5.264 -13.850 8.409 1.00 93.69 85 CYS A C 1
ATOM 620 O O . CYS A 1 85 ? 4.504 -13.518 7.487 1.00 93.69 85 CYS A O 1
ATOM 622 N N . SER A 1 86 ? 6.551 -14.128 8.228 1.00 93.50 86 SER A N 1
ATOM 623 C CA . SER A 1 86 ? 7.244 -14.105 6.944 1.00 93.50 86 SER A CA 1
ATOM 624 C C . SER A 1 86 ? 8.091 -15.361 6.837 1.00 93.50 86 SER A C 1
ATOM 626 O O . SER A 1 86 ? 8.828 -15.695 7.762 1.00 93.50 86 SER A O 1
ATOM 628 N N . GLU A 1 87 ? 8.012 -16.030 5.697 1.00 92.94 87 GLU A N 1
ATOM 629 C CA . GLU A 1 87 ? 8.835 -17.187 5.384 1.00 92.94 87 GLU A CA 1
ATOM 630 C C . GLU A 1 87 ? 9.335 -17.024 3.951 1.00 92.94 87 GLU A C 1
ATOM 632 O O . GLU A 1 87 ? 8.552 -16.695 3.061 1.00 92.94 87 GLU A O 1
ATOM 637 N N . MET A 1 88 ? 10.633 -17.240 3.734 1.00 93.75 88 MET A N 1
ATOM 638 C CA . MET A 1 88 ? 11.247 -17.137 2.405 1.00 93.75 88 MET A CA 1
ATOM 639 C C . MET A 1 88 ? 10.770 -18.258 1.467 1.00 93.75 88 MET A C 1
ATOM 641 O O . MET A 1 88 ? 10.711 -18.088 0.248 1.00 93.75 88 MET A O 1
ATOM 645 N N . GLY A 1 89 ? 10.426 -19.419 2.033 1.00 93.50 89 GLY A N 1
ATOM 646 C CA . GLY A 1 89 ? 10.039 -20.599 1.273 1.00 93.50 89 GLY A CA 1
ATOM 647 C C . GLY A 1 89 ? 11.149 -21.041 0.303 1.00 93.50 89 GLY A C 1
ATOM 648 O O . GLY A 1 89 ? 12.324 -21.006 0.666 1.00 93.50 89 GLY A O 1
ATOM 649 N N . PRO A 1 90 ? 10.815 -21.456 -0.934 1.00 93.31 90 PRO A N 1
ATOM 650 C CA . PRO A 1 90 ? 11.779 -21.994 -1.898 1.00 93.31 90 PRO A CA 1
ATOM 651 C C . PRO A 1 90 ? 12.585 -20.918 -2.650 1.00 93.31 90 PRO A C 1
ATOM 653 O O . PRO A 1 90 ? 13.300 -21.242 -3.598 1.00 93.31 90 PRO A O 1
ATOM 656 N N . LYS A 1 91 ? 12.418 -19.635 -2.312 1.00 93.31 91 LYS A N 1
ATOM 657 C CA . LYS A 1 91 ? 13.092 -18.528 -2.997 1.00 93.31 91 LYS A CA 1
ATOM 658 C C . LYS A 1 91 ? 14.546 -18.409 -2.539 1.00 93.31 91 LYS A C 1
ATOM 660 O O . LYS A 1 91 ? 14.888 -18.763 -1.417 1.00 93.31 91 LYS A O 1
ATOM 665 N N . THR A 1 92 ? 15.395 -17.866 -3.408 1.00 93.38 92 THR A N 1
ATOM 666 C CA . THR A 1 92 ? 16.810 -17.605 -3.093 1.00 93.38 92 THR A CA 1
ATOM 667 C C . THR A 1 92 ? 16.981 -16.431 -2.128 1.00 93.38 92 THR A C 1
ATOM 669 O O . THR A 1 92 ? 17.929 -16.406 -1.349 1.00 93.38 92 THR A O 1
ATOM 672 N N . TYR A 1 93 ? 16.065 -15.461 -2.181 1.00 94.19 93 TYR A N 1
ATOM 673 C CA . TYR A 1 93 ? 16.098 -14.244 -1.378 1.00 94.19 93 TYR A CA 1
ATOM 674 C C . TYR A 1 93 ? 14.705 -13.928 -0.832 1.00 94.19 93 TYR A C 1
ATOM 676 O O . TYR A 1 93 ? 13.696 -14.232 -1.468 1.00 94.19 93 TYR A O 1
ATOM 684 N N . MET A 1 94 ? 14.665 -13.306 0.348 1.00 96.12 94 MET A N 1
ATOM 685 C CA . MET A 1 94 ? 13.450 -12.747 0.938 1.00 96.12 94 MET A CA 1
ATOM 686 C C . MET A 1 94 ? 13.260 -11.314 0.428 1.00 96.12 94 MET A C 1
ATOM 688 O O . MET A 1 94 ? 13.972 -10.410 0.875 1.00 96.12 94 MET A O 1
ATOM 692 N N . GLU A 1 95 ? 12.327 -11.129 -0.506 1.00 97.06 95 GLU A N 1
ATOM 693 C CA . GLU A 1 95 ? 12.022 -9.831 -1.124 1.00 97.06 95 GLU A CA 1
ATOM 694 C C . GLU A 1 95 ? 10.780 -9.152 -0.514 1.00 97.06 95 GLU A C 1
ATOM 696 O O . GLU A 1 95 ? 10.655 -7.935 -0.653 1.00 97.06 95 GLU A O 1
ATOM 701 N N . ASP A 1 96 ? 9.909 -9.875 0.215 1.00 97.19 96 ASP A N 1
ATOM 702 C CA . ASP A 1 96 ? 8.773 -9.241 0.898 1.00 97.19 96 ASP A CA 1
ATOM 703 C C . ASP A 1 96 ? 9.222 -8.346 2.066 1.00 97.19 96 ASP A C 1
ATOM 705 O O . ASP A 1 96 ? 10.118 -8.663 2.857 1.00 97.19 96 ASP A O 1
ATOM 709 N N . GLU A 1 97 ? 8.480 -7.261 2.246 1.00 97.94 97 GLU A N 1
ATOM 710 C CA . GLU A 1 97 ? 8.565 -6.336 3.366 1.00 97.94 97 GLU A CA 1
ATOM 711 C C . GLU A 1 97 ? 7.182 -6.115 3.981 1.00 97.94 97 GLU A C 1
ATOM 713 O O . GLU A 1 97 ? 6.139 -6.302 3.347 1.00 97.94 97 GLU A O 1
ATOM 718 N N . TYR A 1 98 ? 7.158 -5.672 5.236 1.00 97.81 98 TYR A N 1
ATOM 719 C CA . TYR A 1 98 ? 5.913 -5.337 5.918 1.00 97.81 98 TYR A CA 1
ATOM 720 C C . TYR A 1 98 ? 6.101 -4.279 7.001 1.00 97.81 98 TYR A C 1
ATOM 722 O O . TYR A 1 98 ? 7.210 -3.999 7.463 1.00 97.81 98 TYR A O 1
ATOM 730 N N . ILE A 1 99 ? 4.992 -3.685 7.426 1.00 97.38 99 ILE A N 1
ATOM 731 C CA . ILE A 1 99 ? 4.957 -2.744 8.542 1.00 97.38 99 ILE A CA 1
ATOM 732 C C . ILE A 1 99 ? 3.708 -2.972 9.392 1.00 97.38 99 ILE A C 1
ATOM 734 O O . ILE A 1 99 ? 2.609 -3.141 8.860 1.00 97.38 99 ILE A O 1
ATOM 738 N N . CYS A 1 100 ? 3.902 -2.960 10.712 1.00 97.06 100 CYS A N 1
ATOM 739 C CA . CYS A 1 100 ? 2.855 -3.079 11.719 1.00 97.06 100 CYS A CA 1
ATOM 740 C C . CYS A 1 100 ? 2.943 -1.899 12.681 1.00 97.06 100 CYS A C 1
ATOM 742 O O . CYS A 1 100 ? 3.926 -1.769 13.410 1.00 97.06 100 CYS A O 1
ATOM 744 N N . VAL A 1 101 ? 1.926 -1.047 12.687 1.00 96.31 101 VAL A N 1
ATOM 745 C CA . VAL A 1 101 ? 1.818 0.095 13.592 1.00 96.31 101 VAL A CA 1
ATOM 746 C C . VAL A 1 101 ? 0.469 0.017 14.290 1.00 96.31 101 VAL A C 1
ATOM 748 O O . VAL A 1 101 ? -0.542 0.425 13.730 1.00 96.31 101 VAL A O 1
ATOM 751 N N . ASP A 1 102 ? 0.459 -0.498 15.518 1.00 94.75 102 ASP A N 1
ATOM 752 C CA . ASP A 1 102 ? -0.767 -0.647 16.317 1.00 94.75 102 ASP A CA 1
ATOM 753 C C . ASP A 1 102 ? -1.217 0.670 16.975 1.00 94.75 102 ASP A C 1
ATOM 755 O O . ASP A 1 102 ? -2.407 0.862 17.217 1.00 94.75 102 ASP A O 1
ATOM 759 N N . ASN A 1 103 ? -0.283 1.596 17.231 1.00 92.75 103 ASN A N 1
ATOM 760 C CA . ASN A 1 103 ? -0.578 2.954 17.690 1.00 92.75 103 ASN A CA 1
ATOM 761 C C . ASN A 1 103 ? 0.092 3.984 16.773 1.00 92.75 103 ASN A C 1
ATOM 763 O O . ASN A 1 103 ? 1.294 4.248 16.859 1.00 92.75 103 ASN A O 1
ATOM 767 N N . LEU A 1 104 ? -0.710 4.564 15.882 1.00 92.06 104 LEU A N 1
ATOM 768 C CA . LEU A 1 104 ? -0.255 5.528 14.887 1.00 92.06 104 LEU A CA 1
ATOM 769 C C . LEU A 1 104 ? 0.250 6.835 15.515 1.00 92.06 104 LEU A C 1
ATOM 771 O O . LEU A 1 104 ? 1.241 7.387 15.044 1.00 92.06 104 LEU A O 1
ATOM 775 N N . SER A 1 105 ? -0.394 7.317 16.580 1.00 89.31 105 SER A N 1
ATOM 776 C CA . SER A 1 105 ? -0.006 8.565 17.251 1.00 89.31 105 SER A CA 1
ATOM 777 C C . SER A 1 105 ? 1.372 8.451 17.902 1.00 89.31 105 SER A C 1
ATOM 779 O O . SER A 1 105 ? 2.195 9.356 17.754 1.00 89.31 105 SER A O 1
ATOM 781 N N . ASP A 1 106 ? 1.639 7.321 18.565 1.00 90.00 106 ASP A N 1
ATOM 782 C CA . ASP A 1 106 ? 2.942 7.040 19.179 1.00 90.00 106 ASP A CA 1
ATOM 783 C C . ASP A 1 106 ? 4.027 6.899 18.107 1.00 90.00 106 ASP A C 1
ATOM 785 O O . ASP A 1 106 ? 5.111 7.462 18.238 1.00 90.00 106 ASP A O 1
ATOM 789 N N . HIS A 1 107 ? 3.722 6.191 17.013 1.00 90.81 107 HIS A N 1
ATOM 790 C CA . HIS A 1 107 ? 4.668 5.969 15.919 1.00 90.81 107 HIS A CA 1
ATOM 791 C C . HIS A 1 107 ? 5.091 7.263 15.215 1.00 90.81 107 HIS A C 1
ATOM 793 O O . HIS A 1 107 ? 6.246 7.394 14.815 1.00 90.81 107 HIS A O 1
ATOM 799 N N . LEU A 1 108 ? 4.174 8.221 15.066 1.00 88.94 108 LEU A N 1
ATOM 800 C CA . LEU A 1 108 ? 4.463 9.511 14.435 1.00 88.94 108 LEU A CA 1
ATOM 801 C C . LEU A 1 108 ? 5.082 10.531 15.402 1.00 88.94 108 LEU A C 1
ATOM 803 O O . LEU A 1 108 ? 5.509 11.596 14.964 1.00 88.94 108 LEU A O 1
ATOM 807 N N . GLY A 1 109 ? 5.148 10.227 16.704 1.00 84.75 109 GLY A N 1
ATOM 808 C CA . GLY A 1 109 ? 5.670 11.148 17.716 1.00 84.75 109 GLY A CA 1
ATOM 809 C C . GLY A 1 109 ? 4.794 12.386 17.925 1.00 84.75 109 GLY A C 1
ATOM 810 O O . GLY A 1 109 ? 5.265 13.398 18.442 1.00 84.75 109 GLY A O 1
ATOM 811 N N . THR A 1 110 ? 3.522 12.321 17.529 1.00 76.19 110 THR A N 1
ATOM 812 C CA . THR A 1 110 ? 2.565 13.429 17.611 1.00 76.19 110 THR A CA 1
ATOM 813 C C . THR A 1 110 ? 1.340 13.004 18.427 1.00 76.19 110 THR A C 1
ATOM 815 O O . THR A 1 110 ? 0.288 12.685 17.855 1.00 76.19 110 THR A O 1
ATOM 818 N N . PRO A 1 111 ? 1.451 12.970 19.770 1.00 64.31 111 PRO A N 1
ATOM 819 C CA . PRO A 1 111 ? 0.307 12.691 20.624 1.00 64.31 111 PRO A CA 1
ATOM 820 C C . PRO A 1 111 ? -0.790 13.729 20.341 1.00 64.31 111 PRO A C 1
ATOM 822 O O . PRO A 1 111 ? -0.527 14.928 20.359 1.00 64.31 111 PRO A O 1
ATOM 825 N N . ASN A 1 112 ? -2.011 13.262 20.060 1.00 64.94 112 ASN A N 1
ATOM 826 C CA . ASN A 1 112 ? -3.193 14.058 19.681 1.00 64.94 112 ASN A CA 1
ATOM 827 C C . ASN A 1 112 ? -3.230 14.634 18.251 1.00 64.94 112 ASN A C 1
ATOM 829 O O . ASN A 1 112 ? -4.088 15.470 17.975 1.00 64.94 112 ASN A O 1
ATOM 833 N N . ALA A 1 113 ? -2.380 14.181 17.320 1.00 67.56 113 ALA A N 1
ATOM 834 C CA . ALA A 1 113 ? -2.501 14.598 15.913 1.00 67.56 113 ALA A CA 1
ATOM 835 C C . ALA A 1 113 ? -3.826 14.175 15.258 1.00 67.56 113 ALA A C 1
ATOM 837 O O . ALA A 1 113 ? -4.277 14.817 14.313 1.00 67.56 113 ALA A O 1
ATOM 838 N N . PHE A 1 114 ? -4.460 13.113 15.764 1.00 70.81 114 PHE A N 1
ATOM 839 C CA . PHE A 1 114 ? -5.721 12.608 15.231 1.00 70.81 114 PHE A CA 1
ATOM 840 C C . PHE A 1 114 ? -6.784 12.547 16.325 1.00 70.81 114 PHE A C 1
ATOM 842 O O . PHE A 1 114 ? -6.488 12.133 17.447 1.00 70.81 114 PHE A O 1
ATOM 849 N N . PRO A 1 115 ? -8.044 12.877 15.999 1.00 68.44 115 PRO A N 1
ATOM 850 C CA . PRO A 1 115 ? -9.156 12.836 16.948 1.00 68.44 115 PRO A CA 1
ATOM 851 C C . PRO A 1 115 ? -9.567 11.406 17.344 1.00 68.44 115 PRO A C 1
ATOM 853 O O . PRO A 1 115 ? -10.547 11.215 18.058 1.00 68.44 115 PRO A O 1
ATOM 856 N N . SER A 1 116 ? -8.891 10.370 16.842 1.00 79.44 116 SER A N 1
ATOM 857 C CA . SER A 1 116 ? -9.246 8.969 17.071 1.00 79.44 116 SER A CA 1
ATOM 858 C C . SER A 1 116 ? -8.007 8.080 17.095 1.00 79.44 116 SER A C 1
ATOM 860 O O . SER A 1 116 ? -7.036 8.357 16.393 1.00 79.44 116 SER A O 1
ATOM 862 N N . ALA A 1 117 ? -8.065 6.986 17.864 1.00 86.94 117 ALA A N 1
ATOM 863 C CA . ALA A 1 117 ? -7.038 5.946 17.839 1.00 86.94 117 ALA A CA 1
ATOM 864 C C . ALA A 1 117 ? -6.834 5.441 16.405 1.00 86.94 117 ALA A C 1
ATOM 866 O O . ALA A 1 117 ? -7.808 5.246 15.674 1.00 86.94 117 ALA A O 1
ATOM 867 N N . GLY A 1 118 ? -5.583 5.233 16.003 1.00 91.50 118 GLY A N 1
ATOM 868 C CA . GLY A 1 118 ? -5.251 4.823 14.645 1.00 91.50 118 GLY A CA 1
ATOM 869 C C . GLY A 1 118 ? -4.202 3.727 14.602 1.00 91.50 118 GLY A C 1
ATOM 870 O O . GLY A 1 118 ? -3.378 3.619 15.508 1.00 91.50 118 GLY A O 1
ATOM 871 N N . ALA A 1 119 ? -4.230 2.953 13.525 1.00 94.81 119 ALA A N 1
ATOM 872 C CA . ALA A 1 119 ? -3.250 1.924 13.217 1.00 94.81 119 ALA A CA 1
ATOM 873 C C . ALA A 1 119 ? -2.928 1.930 11.722 1.00 94.81 119 ALA A C 1
ATOM 875 O O . ALA A 1 119 ? -3.759 2.315 10.893 1.00 94.81 119 ALA A O 1
ATOM 876 N N . PHE A 1 120 ? -1.722 1.497 11.377 1.00 96.75 120 PHE A N 1
ATOM 877 C CA . PHE A 1 120 ? -1.277 1.376 9.999 1.00 96.75 120 PHE A CA 1
ATOM 878 C C . PHE A 1 120 ? -0.565 0.054 9.763 1.00 96.75 120 PHE A C 1
ATOM 880 O O . PHE A 1 120 ? 0.303 -0.371 10.523 1.00 96.75 120 PHE A O 1
ATOM 887 N N . TYR A 1 121 ? -0.915 -0.566 8.650 1.00 98.06 121 TYR A N 1
ATOM 888 C CA . TYR A 1 121 ? -0.450 -1.880 8.265 1.00 98.06 121 TYR A CA 1
ATOM 889 C C . TYR A 1 121 ? -0.081 -1.872 6.791 1.00 98.06 121 TYR A C 1
ATOM 891 O O . TYR A 1 121 ? -0.778 -1.255 5.983 1.00 98.06 121 TYR A O 1
ATOM 899 N N . GLY A 1 122 ? 0.986 -2.576 6.428 1.00 97.75 122 GLY A N 1
ATOM 900 C CA . GLY A 1 122 ? 1.412 -2.684 5.038 1.00 97.75 122 GLY A CA 1
ATOM 901 C C . GLY A 1 122 ? 2.111 -3.999 4.739 1.00 97.75 122 GLY A C 1
ATOM 902 O O . GLY A 1 122 ? 2.864 -4.498 5.573 1.00 97.75 122 GLY A O 1
ATOM 903 N N . VAL A 1 123 ? 1.861 -4.534 3.546 1.00 98.12 123 VAL A N 1
ATOM 904 C CA . VAL A 1 123 ? 2.542 -5.693 2.961 1.00 98.12 123 VAL A CA 1
ATOM 905 C C . VAL A 1 123 ? 3.010 -5.312 1.561 1.00 98.12 123 VAL A C 1
ATOM 907 O O . VAL A 1 123 ? 2.243 -4.733 0.785 1.00 98.12 123 VAL A O 1
ATOM 910 N N . PHE A 1 124 ? 4.263 -5.634 1.263 1.00 98.25 124 PHE A N 1
ATOM 911 C CA . PHE A 1 124 ? 4.945 -5.272 0.026 1.00 98.25 124 PHE A CA 1
ATOM 912 C C . PHE A 1 124 ? 5.661 -6.516 -0.497 1.00 98.25 124 PHE A C 1
ATOM 914 O O . PHE A 1 124 ? 6.603 -6.982 0.134 1.00 98.25 124 PHE A O 1
ATOM 921 N N . ASP A 1 125 ? 5.169 -7.089 -1.591 1.00 97.88 125 ASP A N 1
ATOM 922 C CA . ASP A 1 125 ? 5.741 -8.275 -2.238 1.00 97.88 125 ASP A CA 1
ATOM 923 C C . ASP A 1 125 ? 6.704 -7.815 -3.340 1.00 97.88 125 ASP A C 1
ATOM 925 O O . ASP A 1 125 ? 6.277 -7.315 -4.390 1.00 97.88 125 ASP A O 1
ATOM 929 N N . GLY A 1 126 ? 8.002 -7.872 -3.034 1.00 97.69 126 GLY A N 1
ATOM 930 C CA . GLY A 1 126 ? 9.074 -7.419 -3.913 1.00 97.69 126 GLY A CA 1
ATOM 931 C C . GLY A 1 126 ? 9.351 -8.396 -5.055 1.00 97.69 126 GLY A C 1
ATOM 932 O O . GLY A 1 126 ? 9.201 -9.604 -4.910 1.00 97.69 126 GLY A O 1
ATOM 933 N N . HIS A 1 127 ? 9.780 -7.869 -6.197 1.00 96.50 127 HIS A N 1
ATOM 934 C CA . HIS A 1 127 ? 10.246 -8.661 -7.332 1.00 96.50 127 HIS A CA 1
ATOM 935 C C . HIS A 1 127 ? 11.381 -7.944 -8.060 1.00 96.50 127 HIS A C 1
ATOM 937 O O . HIS A 1 127 ? 11.356 -6.725 -8.215 1.00 96.50 127 HIS A O 1
ATOM 943 N N . GLY A 1 128 ? 12.359 -8.707 -8.554 1.00 94.88 128 GLY A N 1
ATOM 944 C CA . GLY A 1 128 ? 13.523 -8.130 -9.236 1.00 94.88 128 GLY A CA 1
ATOM 945 C C . GLY A 1 128 ? 14.441 -7.360 -8.283 1.00 94.88 128 GLY A C 1
ATOM 946 O O . GLY A 1 128 ? 15.072 -6.398 -8.697 1.00 94.88 128 GLY A O 1
ATOM 947 N N . GLY A 1 129 ? 14.484 -7.750 -7.007 1.00 95.25 129 GLY A N 1
ATOM 948 C CA . GLY A 1 129 ? 15.200 -7.060 -5.941 1.00 95.25 129 GLY A CA 1
ATOM 949 C C . GLY A 1 129 ? 14.281 -6.592 -4.808 1.00 95.25 129 GLY A C 1
ATOM 950 O O . GLY A 1 129 ? 13.084 -6.366 -4.975 1.00 95.25 129 GLY A O 1
ATOM 951 N N . ARG A 1 130 ? 14.872 -6.401 -3.623 1.00 96.31 130 ARG A N 1
ATOM 952 C CA . ARG A 1 130 ? 14.170 -5.967 -2.397 1.00 96.31 130 ARG A CA 1
ATOM 953 C C . ARG A 1 130 ? 14.007 -4.444 -2.288 1.00 96.31 130 ARG A C 1
ATOM 955 O O . ARG A 1 130 ? 13.264 -3.958 -1.433 1.00 96.31 130 ARG A O 1
ATOM 962 N N . ASP A 1 131 ? 14.703 -3.680 -3.124 1.00 96.94 131 ASP A N 1
ATOM 963 C CA . ASP A 1 131 ? 14.834 -2.226 -2.990 1.00 96.94 131 ASP A CA 1
ATOM 964 C C . ASP A 1 131 ? 13.486 -1.500 -3.046 1.00 96.94 131 ASP A C 1
ATOM 966 O O . ASP A 1 131 ? 13.179 -0.716 -2.144 1.00 96.94 131 ASP A O 1
ATOM 970 N N . ALA A 1 132 ? 12.644 -1.805 -4.037 1.00 97.81 132 ALA A N 1
ATOM 971 C CA . ALA A 1 132 ? 11.310 -1.219 -4.164 1.00 97.81 132 ALA A CA 1
ATOM 972 C C . ALA A 1 132 ? 10.408 -1.504 -2.948 1.00 97.81 132 ALA A C 1
ATOM 974 O O . ALA A 1 132 ? 9.746 -0.592 -2.436 1.00 97.81 132 ALA A O 1
ATOM 975 N N . ALA A 1 133 ? 10.406 -2.744 -2.448 1.00 98.19 133 ALA A N 1
ATOM 976 C CA . ALA A 1 133 ? 9.621 -3.145 -1.279 1.00 98.19 133 ALA A CA 1
ATOM 977 C C . ALA A 1 133 ? 10.105 -2.422 -0.010 1.00 98.19 133 ALA A C 1
ATOM 979 O O . ALA A 1 133 ? 9.309 -1.829 0.726 1.00 98.19 133 ALA A O 1
ATOM 980 N N . SER A 1 134 ? 11.424 -2.384 0.203 1.00 98.06 134 SER A N 1
ATOM 981 C CA . SER A 1 134 ? 12.063 -1.715 1.343 1.00 98.06 134 SER A CA 1
ATOM 982 C C . SER A 1 134 ? 11.825 -0.203 1.325 1.00 98.06 134 SER A C 1
ATOM 984 O O . SER A 1 134 ? 11.435 0.395 2.336 1.00 98.06 134 SER A O 1
ATOM 986 N N . PHE A 1 135 ? 11.974 0.423 0.154 1.00 98.31 135 PHE A N 1
ATOM 987 C CA . PHE A 1 135 ? 11.696 1.840 -0.041 1.00 98.31 135 PHE A CA 1
ATOM 988 C C . PHE A 1 135 ? 10.231 2.168 0.244 1.00 98.31 135 PHE A C 1
ATOM 990 O O . PHE A 1 135 ? 9.941 3.108 0.990 1.00 98.31 135 PHE A O 1
ATOM 997 N N . THR A 1 136 ? 9.303 1.386 -0.307 1.00 98.38 136 THR A N 1
ATOM 998 C CA . THR A 1 136 ? 7.868 1.626 -0.132 1.00 98.38 136 THR A CA 1
ATOM 999 C C . THR A 1 136 ? 7.477 1.474 1.333 1.00 98.38 136 THR A C 1
ATOM 1001 O O . THR A 1 136 ? 6.883 2.397 1.891 1.00 98.38 136 THR A O 1
ATOM 1004 N N . ARG A 1 137 ? 7.904 0.394 2.002 1.00 98.06 137 ARG A N 1
ATOM 1005 C CA . ARG A 1 137 ? 7.683 0.180 3.441 1.00 98.06 137 ARG A CA 1
ATOM 1006 C C . ARG A 1 137 ? 8.142 1.373 4.280 1.00 98.06 137 ARG A C 1
ATOM 1008 O O . ARG A 1 137 ? 7.419 1.808 5.174 1.00 98.06 137 ARG A O 1
ATOM 1015 N N . LYS A 1 138 ? 9.339 1.898 4.001 1.00 97.88 138 LYS A N 1
ATOM 1016 C CA . LYS A 1 138 ? 9.944 2.996 4.767 1.00 97.88 138 LYS A CA 1
ATOM 1017 C C . LYS A 1 138 ? 9.221 4.331 4.579 1.00 97.88 138 LYS A C 1
ATOM 1019 O O . LYS A 1 138 ? 9.196 5.138 5.505 1.00 97.88 138 LYS A O 1
ATOM 1024 N N . ASN A 1 139 ? 8.676 4.589 3.390 1.00 98.19 139 ASN A N 1
ATOM 1025 C CA . ASN A 1 139 ? 8.226 5.930 3.013 1.00 98.19 139 ASN A CA 1
ATOM 1026 C C . ASN A 1 139 ? 6.706 6.081 2.888 1.00 98.19 139 ASN A C 1
ATOM 1028 O O . ASN A 1 139 ? 6.208 7.195 3.036 1.00 98.19 139 ASN A O 1
ATOM 1032 N N . ILE A 1 140 ? 5.951 5.008 2.632 1.00 98.31 140 ILE A N 1
ATOM 1033 C CA . ILE A 1 140 ? 4.532 5.135 2.277 1.00 98.31 140 ILE A CA 1
ATOM 1034 C C . ILE A 1 140 ? 3.698 5.769 3.393 1.00 98.31 140 ILE A C 1
ATOM 1036 O O . ILE A 1 140 ? 2.901 6.660 3.113 1.00 98.31 140 ILE A O 1
ATOM 1040 N N . LEU A 1 141 ? 3.920 5.386 4.658 1.00 97.44 141 LEU A N 1
ATOM 1041 C CA . LEU A 1 141 ? 3.200 5.974 5.791 1.00 97.44 141 LEU A CA 1
ATOM 1042 C C . LEU A 1 141 ? 3.493 7.470 5.912 1.00 97.44 141 LEU A C 1
ATOM 1044 O O . LEU A 1 141 ? 2.566 8.268 6.004 1.00 97.44 141 LEU A O 1
ATOM 1048 N N . LYS A 1 142 ? 4.771 7.847 5.808 1.00 97.12 142 LYS A N 1
ATOM 1049 C CA . LYS A 1 142 ? 5.208 9.245 5.803 1.00 97.12 142 LYS A CA 1
ATOM 1050 C C . LYS A 1 142 ? 4.519 10.039 4.691 1.00 97.12 142 LYS A C 1
ATOM 1052 O O . LYS A 1 142 ? 3.998 11.120 4.937 1.00 97.12 142 LYS A O 1
ATOM 1057 N N . PHE A 1 143 ? 4.473 9.502 3.472 1.00 98.19 143 PHE A N 1
ATOM 1058 C CA . PHE A 1 143 ? 3.818 10.174 2.349 1.00 98.19 143 PHE A CA 1
ATOM 1059 C C . PHE A 1 143 ? 2.311 10.335 2.536 1.00 98.19 143 PHE A C 1
ATOM 1061 O O . PHE A 1 143 ? 1.770 11.336 2.077 1.00 98.19 143 PHE A O 1
ATOM 1068 N N . ILE A 1 144 ? 1.646 9.393 3.212 1.00 96.69 144 ILE A N 1
ATOM 1069 C CA . ILE A 1 144 ? 0.231 9.526 3.578 1.00 96.69 144 ILE A CA 1
ATOM 1070 C C . ILE A 1 144 ? 0.058 10.658 4.590 1.00 96.69 144 ILE A C 1
ATOM 1072 O O . ILE A 1 144 ? -0.802 11.511 4.401 1.00 96.69 144 ILE A O 1
ATOM 1076 N N . THR A 1 145 ? 0.869 10.672 5.649 1.00 94.62 145 THR A N 1
ATOM 1077 C CA . THR A 1 145 ? 0.695 11.594 6.780 1.00 94.62 145 THR A CA 1
ATOM 1078 C C . THR A 1 145 ? 1.139 13.023 6.479 1.00 94.62 145 THR A C 1
ATOM 1080 O O . THR A 1 145 ? 0.677 13.949 7.131 1.00 94.62 145 THR A O 1
ATOM 1083 N N . GLU A 1 146 ? 2.034 13.209 5.507 1.00 95.25 146 GLU A N 1
ATOM 1084 C CA . GLU A 1 146 ? 2.488 14.525 5.034 1.00 95.25 146 GLU A CA 1
ATOM 1085 C C . GLU A 1 146 ? 1.615 15.107 3.910 1.00 95.25 146 GLU A C 1
ATOM 1087 O O . GLU A 1 146 ? 1.837 16.244 3.490 1.00 95.25 146 GLU A O 1
ATOM 1092 N N . ASP A 1 147 ? 0.663 14.344 3.361 1.00 96.56 147 ASP A N 1
ATOM 1093 C CA . ASP A 1 147 ? -0.243 14.871 2.342 1.00 96.56 147 ASP A CA 1
ATOM 1094 C C . ASP A 1 147 ? -1.225 15.866 2.970 1.00 96.56 147 ASP A C 1
ATOM 1096 O O . ASP A 1 147 ? -1.809 15.601 4.017 1.00 96.56 147 ASP A O 1
ATOM 1100 N N . PHE A 1 148 ? -1.460 16.999 2.302 1.00 95.50 148 PHE A N 1
ATOM 1101 C CA . PHE A 1 148 ? -2.328 18.060 2.829 1.00 95.50 148 PHE A CA 1
ATOM 1102 C C . PHE A 1 148 ? -3.770 17.589 3.101 1.00 95.50 148 PHE A C 1
ATOM 1104 O O . PHE A 1 148 ? -4.463 18.183 3.921 1.00 95.50 148 PHE A O 1
ATOM 1111 N N . HIS A 1 149 ? -4.238 16.526 2.439 1.00 94.44 149 HIS A N 1
ATOM 1112 C CA . HIS A 1 149 ? -5.572 15.980 2.688 1.00 94.44 149 HIS A CA 1
ATOM 1113 C C . HIS A 1 149 ? -5.650 15.129 3.942 1.00 94.44 149 HIS A C 1
ATOM 1115 O O . HIS A 1 149 ? -6.737 14.673 4.269 1.00 94.44 149 HIS A O 1
ATOM 1121 N N . PHE A 1 150 ? -4.546 14.807 4.596 1.00 91.62 150 PHE A N 1
ATOM 1122 C CA . PHE A 1 150 ? -4.580 13.964 5.774 1.00 91.62 150 PHE A CA 1
ATOM 1123 C C . PHE A 1 150 ? -4.753 14.821 7.044 1.00 91.62 150 PHE A C 1
ATOM 1125 O O . PHE A 1 150 ? -4.000 15.780 7.205 1.00 91.62 150 PHE A O 1
ATOM 1132 N N . PRO A 1 151 ? -5.685 14.482 7.965 1.00 89.25 151 PRO A N 1
ATOM 1133 C CA . PRO A 1 151 ? -6.503 13.265 8.006 1.00 89.25 151 PRO A CA 1
ATOM 1134 C C . PRO A 1 151 ? -7.915 13.359 7.390 1.00 89.25 151 PRO A C 1
ATOM 1136 O O . PRO A 1 151 ? -8.565 12.327 7.268 1.00 89.25 151 PRO A O 1
ATOM 1139 N N . GLU A 1 152 ? -8.451 14.517 7.001 1.00 88.38 152 GLU A N 1
ATOM 1140 C CA . GLU A 1 152 ? -9.877 14.639 6.624 1.00 88.38 152 GLU A CA 1
ATOM 1141 C C . GLU A 1 152 ? -10.225 13.957 5.284 1.00 88.38 152 GLU A C 1
ATOM 1143 O O . GLU A 1 152 ? -11.290 13.363 5.106 1.00 88.38 152 GLU A O 1
ATOM 1148 N N . GLY A 1 153 ? -9.312 14.015 4.322 1.00 90.62 153 GLY A N 1
ATOM 1149 C CA . GLY A 1 153 ? -9.407 13.482 2.965 1.00 90.62 153 GLY A CA 1
ATOM 1150 C C . GLY A 1 153 ? -8.540 12.242 2.729 1.00 90.62 153 GLY A C 1
ATOM 1151 O O . GLY A 1 153 ? -7.911 12.122 1.674 1.00 90.62 153 GLY A O 1
ATOM 1152 N N . VAL A 1 154 ? -8.533 11.289 3.669 1.00 91.88 154 VAL A N 1
ATOM 1153 C CA . VAL A 1 154 ? -7.654 10.096 3.664 1.00 91.88 154 VAL A CA 1
ATOM 1154 C C . VAL A 1 154 ? -7.598 9.348 2.331 1.00 91.88 154 VAL A C 1
ATOM 1156 O O . VAL A 1 154 ? -6.526 8.934 1.902 1.00 91.88 154 VAL A O 1
ATOM 1159 N N . LYS A 1 155 ? -8.731 9.159 1.641 1.00 93.69 155 LYS A N 1
ATOM 1160 C CA . LYS A 1 155 ? -8.755 8.438 0.351 1.00 93.69 155 LYS A CA 1
ATOM 1161 C C . LYS A 1 155 ? -7.876 9.125 -0.699 1.00 93.69 155 LYS A C 1
ATOM 1163 O O . LYS A 1 155 ? -7.203 8.455 -1.478 1.00 93.69 155 LYS A O 1
ATOM 1168 N N . ARG A 1 156 ? -7.883 10.459 -0.717 1.00 95.25 156 ARG A N 1
ATOM 1169 C CA . ARG A 1 156 ? -7.064 11.268 -1.623 1.00 95.25 156 ARG A CA 1
ATOM 1170 C C . ARG A 1 156 ? -5.608 11.289 -1.169 1.00 95.25 156 ARG A C 1
ATOM 1172 O O . ARG A 1 156 ? -4.744 11.093 -2.015 1.00 95.25 156 ARG A O 1
ATOM 1179 N N . ALA A 1 157 ? -5.356 11.407 0.136 1.00 96.31 157 ALA A N 1
ATOM 1180 C CA . ALA A 1 157 ? -4.012 11.290 0.704 1.00 96.31 157 ALA A CA 1
ATOM 1181 C C . ALA A 1 157 ? -3.351 9.945 0.352 1.00 96.31 157 ALA A C 1
ATOM 1183 O O . ALA A 1 157 ? -2.235 9.923 -0.149 1.00 96.31 157 ALA A O 1
ATOM 1184 N N . LEU A 1 158 ? -4.066 8.824 0.508 1.00 96.62 158 LEU A N 1
ATOM 1185 C CA . LEU A 1 158 ? -3.591 7.489 0.119 1.00 96.62 158 LEU A CA 1
ATOM 1186 C C . LEU A 1 158 ? -3.257 7.411 -1.371 1.00 96.62 158 LEU A C 1
ATOM 1188 O O . LEU A 1 158 ? -2.169 6.978 -1.738 1.00 96.62 158 LEU A O 1
ATOM 1192 N N . LYS A 1 159 ? -4.167 7.867 -2.237 1.00 96.81 159 LYS A N 1
ATOM 1193 C CA . LYS A 1 159 ? -3.928 7.914 -3.685 1.00 96.81 159 LYS A CA 1
ATOM 1194 C C . LYS A 1 159 ? -2.672 8.720 -4.027 1.00 96.81 159 LYS A C 1
ATOM 1196 O O . LYS A 1 159 ? -1.828 8.246 -4.786 1.00 96.81 159 LYS A O 1
ATOM 1201 N N . ASN A 1 160 ? -2.545 9.918 -3.462 1.00 97.81 160 ASN A N 1
ATOM 1202 C CA . ASN A 1 160 ? -1.393 10.785 -3.680 1.00 97.81 160 ASN A CA 1
ATOM 1203 C C . ASN A 1 160 ? -0.104 10.149 -3.157 1.00 97.81 160 ASN A C 1
ATOM 1205 O O . ASN A 1 160 ? 0.917 10.221 -3.830 1.00 97.81 160 ASN A O 1
ATOM 1209 N N . ALA A 1 161 ? -0.151 9.490 -2.001 1.00 98.31 161 ALA A N 1
ATOM 1210 C CA . ALA A 1 161 ? 0.999 8.834 -1.401 1.00 98.31 161 ALA A CA 1
ATOM 1211 C C . ALA A 1 161 ? 1.517 7.665 -2.243 1.00 98.31 161 ALA A C 1
ATOM 1213 O O . ALA A 1 161 ? 2.727 7.533 -2.393 1.00 98.31 161 ALA A O 1
ATOM 1214 N N . PHE A 1 162 ? 0.632 6.859 -2.839 1.00 98.19 162 PHE A N 1
ATOM 1215 C CA . PHE A 1 162 ? 1.034 5.786 -3.758 1.00 98.19 162 PHE A CA 1
ATOM 1216 C C . PHE A 1 162 ? 1.715 6.355 -5.008 1.00 98.19 162 PHE A C 1
ATOM 1218 O O . PHE A 1 162 ? 2.782 5.892 -5.393 1.00 98.19 162 PHE A O 1
ATOM 1225 N N . VAL A 1 163 ? 1.147 7.411 -5.601 1.00 97.69 163 VAL A N 1
ATOM 1226 C CA . VAL A 1 163 ? 1.753 8.096 -6.757 1.00 97.69 163 VAL A CA 1
ATOM 1227 C C . VAL A 1 163 ? 3.091 8.748 -6.383 1.00 97.69 163 VAL A C 1
ATOM 1229 O O . VAL A 1 163 ? 4.055 8.670 -7.137 1.00 97.69 163 VAL A O 1
ATOM 1232 N N . LYS A 1 164 ? 3.179 9.367 -5.201 1.00 98.12 164 LYS A N 1
ATOM 1233 C CA . LYS A 1 164 ? 4.415 9.966 -4.684 1.00 98.12 164 LYS A CA 1
ATOM 1234 C C . LYS A 1 164 ? 5.480 8.905 -4.412 1.00 98.12 164 LYS A C 1
ATOM 1236 O O . LYS A 1 164 ? 6.642 9.160 -4.700 1.00 98.12 164 LYS A O 1
ATOM 1241 N N . ALA A 1 165 ? 5.099 7.738 -3.892 1.00 97.56 165 ALA A N 1
ATOM 1242 C CA . ALA A 1 165 ? 6.011 6.619 -3.683 1.00 97.56 165 ALA A CA 1
ATOM 1243 C C . ALA A 1 165 ? 6.586 6.103 -5.002 1.00 97.56 165 ALA A C 1
ATOM 1245 O O . ALA A 1 165 ? 7.798 5.951 -5.095 1.00 97.56 165 ALA A O 1
ATOM 1246 N N . ASP A 1 166 ? 5.739 5.922 -6.015 1.00 96.62 166 ASP A N 1
ATOM 1247 C CA . ASP A 1 166 ? 6.139 5.492 -7.358 1.00 96.62 166 ASP A CA 1
ATOM 1248 C C . ASP A 1 166 ? 7.142 6.474 -7.993 1.00 96.62 166 ASP A C 1
ATOM 1250 O O . ASP A 1 166 ? 8.235 6.086 -8.400 1.00 96.62 166 ASP A O 1
ATOM 1254 N N . HIS A 1 167 ? 6.835 7.777 -7.972 1.00 97.00 167 HIS A N 1
ATOM 1255 C CA . HIS A 1 167 ? 7.752 8.805 -8.473 1.00 97.00 167 HIS A CA 1
ATOM 1256 C C . HIS A 1 167 ? 9.056 8.885 -7.673 1.00 97.00 167 HIS A C 1
ATOM 1258 O O . HIS A 1 167 ? 10.133 8.939 -8.257 1.00 97.00 167 HIS A O 1
ATOM 1264 N N . ALA A 1 168 ? 8.980 8.865 -6.341 1.00 96.69 168 ALA A N 1
ATOM 1265 C CA . ALA A 1 168 ? 10.167 8.966 -5.500 1.00 96.69 168 ALA A CA 1
ATOM 1266 C C . ALA A 1 168 ? 11.076 7.730 -5.615 1.00 96.69 168 ALA A C 1
ATOM 1268 O O . ALA A 1 168 ? 12.289 7.868 -5.478 1.00 96.69 168 ALA A O 1
ATOM 1269 N N . LEU A 1 169 ? 10.507 6.547 -5.878 1.00 95.25 169 LEU A N 1
ATOM 1270 C CA . LEU A 1 169 ? 11.260 5.336 -6.198 1.00 95.25 169 LEU A CA 1
ATOM 1271 C C . LEU A 1 169 ? 11.951 5.470 -7.561 1.00 95.25 169 LEU A C 1
ATOM 1273 O O . LEU A 1 169 ? 13.141 5.192 -7.667 1.00 95.25 169 LEU A O 1
ATOM 1277 N N . ALA A 1 170 ? 11.234 5.948 -8.583 1.00 93.94 170 ALA A N 1
ATOM 1278 C CA . ALA A 1 170 ? 11.796 6.167 -9.916 1.00 93.94 170 ALA A CA 1
ATOM 1279 C C . ALA A 1 170 ? 12.950 7.191 -9.917 1.00 93.94 170 ALA A C 1
ATOM 1281 O O . ALA A 1 170 ? 13.929 7.014 -10.639 1.00 93.94 170 ALA A O 1
ATOM 1282 N N . ASP A 1 171 ? 12.867 8.226 -9.076 1.00 94.56 171 ASP A N 1
ATOM 1283 C CA . ASP A 1 171 ? 13.891 9.273 -8.950 1.00 94.56 171 ASP A CA 1
ATOM 1284 C C . ASP A 1 171 ? 15.077 8.874 -8.040 1.00 94.56 171 ASP A C 1
ATOM 1286 O O . ASP A 1 171 ? 16.088 9.587 -7.964 1.00 94.56 171 ASP A O 1
ATOM 1290 N N . ALA A 1 172 ? 14.985 7.750 -7.321 1.00 93.31 172 ALA A N 1
ATOM 1291 C CA . ALA A 1 172 ? 16.008 7.317 -6.376 1.00 93.31 172 ALA A CA 1
ATOM 1292 C C . ALA A 1 172 ? 17.236 6.733 -7.096 1.00 93.31 172 ALA A C 1
ATOM 1294 O O . ALA A 1 172 ? 17.232 5.600 -7.558 1.00 93.31 172 ALA A O 1
ATOM 1295 N N . LYS A 1 173 ? 18.339 7.488 -7.117 1.00 89.75 173 LYS A N 1
ATOM 1296 C CA . LYS A 1 173 ? 19.579 7.122 -7.836 1.00 89.75 173 LYS A CA 1
ATOM 1297 C C . LYS A 1 173 ? 20.340 5.909 -7.286 1.00 89.75 173 LYS A C 1
ATOM 1299 O O . LYS A 1 173 ? 21.204 5.381 -7.972 1.00 89.75 173 LYS A O 1
ATOM 1304 N N . ASN A 1 174 ? 20.084 5.536 -6.034 1.00 90.62 174 ASN A N 1
ATOM 1305 C CA . ASN A 1 174 ? 20.841 4.504 -5.318 1.00 90.62 174 ASN A CA 1
ATOM 1306 C C . ASN A 1 174 ? 20.042 3.205 -5.139 1.00 90.62 174 ASN A C 1
ATOM 1308 O O . ASN A 1 174 ? 20.412 2.397 -4.292 1.00 90.62 174 ASN A O 1
ATOM 1312 N N . LEU A 1 175 ? 18.929 3.049 -5.857 1.00 91.31 175 LEU A N 1
ATOM 1313 C CA . LEU A 1 175 ? 18.079 1.864 -5.803 1.00 91.31 175 LEU A CA 1
ATOM 1314 C C . LEU A 1 175 ? 18.077 1.171 -7.161 1.00 91.31 175 LEU A C 1
ATOM 1316 O O . LEU A 1 175 ? 18.221 1.819 -8.198 1.00 91.31 175 LEU A O 1
ATOM 1320 N N . ASP A 1 176 ? 17.898 -0.143 -7.149 1.00 89.06 176 ASP A N 1
ATOM 1321 C CA . ASP A 1 176 ? 17.753 -0.915 -8.374 1.00 89.06 176 ASP A CA 1
ATOM 1322 C C . ASP A 1 176 ? 16.439 -0.565 -9.096 1.00 89.06 176 ASP A C 1
ATOM 1324 O O . ASP A 1 176 ? 15.344 -0.917 -8.649 1.00 89.06 176 ASP A O 1
ATOM 1328 N N . HIS A 1 177 ? 16.553 0.107 -10.245 1.00 87.69 177 HIS A N 1
ATOM 1329 C CA . HIS A 1 177 ? 15.423 0.487 -11.098 1.00 87.69 177 HIS A CA 1
ATOM 1330 C C . HIS A 1 177 ? 14.726 -0.702 -11.779 1.00 87.69 177 HIS A C 1
ATOM 1332 O O . HIS A 1 177 ? 13.659 -0.518 -12.365 1.00 87.69 177 HIS A O 1
ATOM 1338 N N . SER A 1 178 ? 15.320 -1.898 -11.7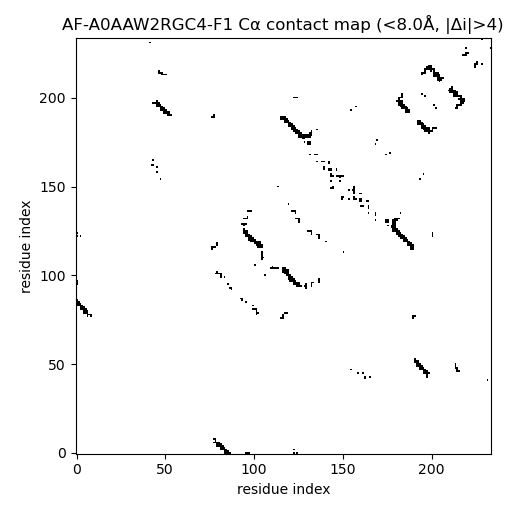44 1.00 91.88 178 SER A N 1
ATOM 1339 C CA . SER A 1 178 ? 14.681 -3.128 -12.219 1.00 91.88 178 SER A CA 1
ATOM 1340 C C . SER A 1 178 ? 13.805 -3.798 -11.156 1.00 91.88 178 SER A C 1
ATOM 1342 O O . SER A 1 178 ? 13.000 -4.668 -11.496 1.00 91.88 178 SER A O 1
ATOM 1344 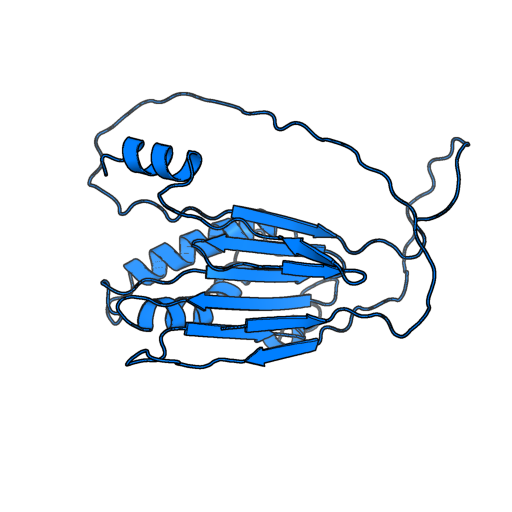N N . SER A 1 179 ? 13.910 -3.354 -9.897 1.00 96.12 179 SER A N 1
ATOM 1345 C CA . SER A 1 179 ? 13.065 -3.838 -8.811 1.00 96.12 179 SER A CA 1
ATOM 1346 C C . SER A 1 179 ? 11.678 -3.199 -8.835 1.00 96.12 179 SER A C 1
ATOM 1348 O O . SER A 1 179 ? 11.495 -2.024 -9.161 1.00 96.12 179 SER A O 1
ATOM 1350 N N . GLY A 1 180 ? 10.683 -3.984 -8.446 1.00 96.94 180 GLY A N 1
ATOM 1351 C CA . GLY A 1 180 ? 9.312 -3.552 -8.249 1.00 96.94 180 GLY A CA 1
ATOM 1352 C C . GLY A 1 180 ? 8.728 -4.177 -6.991 1.00 96.94 180 GLY A C 1
ATOM 1353 O O . GLY A 1 180 ? 9.328 -5.037 -6.350 1.00 96.94 180 GLY A O 1
ATOM 1354 N N . THR A 1 181 ? 7.549 -3.713 -6.595 1.00 98.19 181 THR A N 1
ATOM 1355 C CA . THR A 1 181 ? 6.834 -4.281 -5.453 1.00 98.19 181 THR A CA 1
ATOM 1356 C C . THR A 1 181 ? 5.335 -4.159 -5.650 1.00 98.19 181 THR A C 1
ATOM 1358 O O . THR A 1 181 ? 4.855 -3.201 -6.263 1.00 98.19 181 THR A O 1
ATOM 1361 N N . THR A 1 182 ? 4.576 -5.094 -5.089 1.00 98.06 182 THR A N 1
ATOM 1362 C CA . THR A 1 182 ? 3.179 -4.814 -4.750 1.00 98.06 182 THR A CA 1
ATOM 1363 C C . THR A 1 182 ? 3.123 -3.836 -3.572 1.00 98.06 182 THR A C 1
ATOM 1365 O O . THR A 1 182 ? 4.103 -3.638 -2.847 1.00 98.06 182 THR A O 1
ATOM 1368 N N . ALA A 1 183 ? 1.964 -3.228 -3.348 1.00 98.06 183 ALA A N 1
ATOM 1369 C CA . ALA A 1 183 ? 1.700 -2.441 -2.157 1.00 98.06 183 ALA A CA 1
ATOM 1370 C C . ALA A 1 183 ? 0.250 -2.623 -1.712 1.00 98.06 183 ALA A C 1
ATOM 1372 O O . ALA A 1 183 ? -0.680 -2.143 -2.362 1.00 98.06 183 ALA A O 1
ATOM 1373 N N . LEU A 1 184 ? 0.066 -3.280 -0.570 1.00 98.38 184 LEU A N 1
ATOM 1374 C CA . LEU A 1 184 ? -1.214 -3.407 0.113 1.00 98.38 184 LEU A CA 1
ATOM 1375 C C . LEU A 1 184 ? -1.111 -2.719 1.470 1.00 98.38 184 LEU A C 1
ATOM 1377 O O . LEU A 1 184 ? -0.308 -3.129 2.303 1.00 98.38 184 LEU A O 1
ATOM 1381 N N . THR A 1 185 ? -1.936 -1.706 1.717 1.00 98.25 185 THR A N 1
ATOM 1382 C CA . THR A 1 185 ? -1.978 -1.005 3.004 1.00 98.25 185 THR A CA 1
ATOM 1383 C C . THR A 1 185 ? -3.370 -1.040 3.616 1.00 98.25 185 THR A C 1
ATOM 1385 O O . THR A 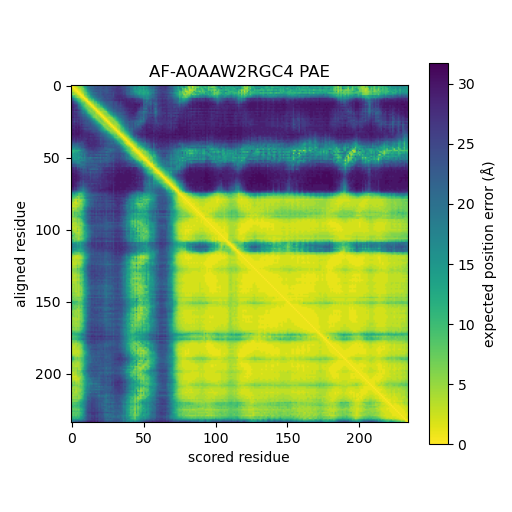1 185 ? -4.377 -0.998 2.908 1.00 98.25 185 THR A O 1
ATOM 1388 N N . ALA A 1 186 ? -3.423 -1.103 4.945 1.00 97.25 186 ALA A N 1
ATOM 1389 C CA . ALA A 1 186 ? -4.629 -0.900 5.730 1.00 97.25 186 ALA A CA 1
ATOM 1390 C C . ALA A 1 186 ? -4.385 0.234 6.726 1.00 97.25 186 ALA A C 1
ATOM 1392 O O . ALA A 1 186 ? -3.535 0.131 7.609 1.00 97.25 186 ALA A O 1
ATOM 1393 N N . LEU A 1 187 ? -5.135 1.321 6.573 1.00 95.88 187 LEU A N 1
ATOM 1394 C CA . LEU A 1 187 ? -5.121 2.456 7.486 1.00 95.88 187 LEU A CA 1
ATOM 1395 C C . LEU A 1 187 ? -6.424 2.465 8.278 1.00 95.88 187 LEU A C 1
ATOM 1397 O O . LEU A 1 187 ? -7.509 2.505 7.694 1.00 95.88 187 LEU A O 1
ATOM 1401 N N . ILE A 1 188 ? -6.310 2.438 9.601 1.00 93.56 188 ILE A N 1
ATOM 1402 C CA . ILE A 1 188 ? -7.443 2.482 10.519 1.00 93.56 188 ILE A CA 1
ATOM 1403 C C . ILE A 1 188 ? -7.402 3.805 11.274 1.00 93.56 188 ILE A C 1
AT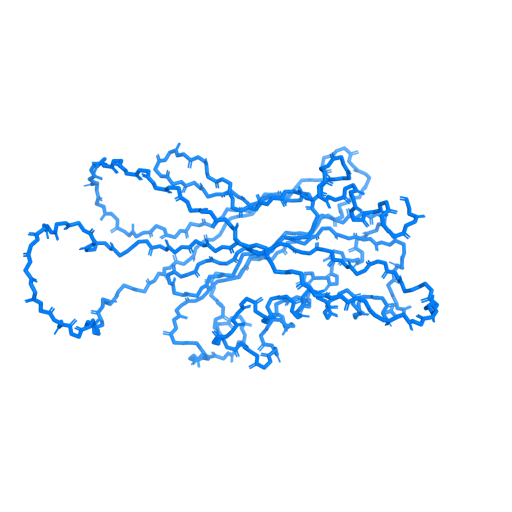OM 1405 O O . ILE A 1 188 ? -6.382 4.146 11.864 1.00 93.56 188 ILE A O 1
ATOM 1409 N N . LEU A 1 189 ? -8.514 4.538 11.259 1.00 89.94 189 LEU A N 1
ATOM 1410 C CA . LEU A 1 189 ? -8.731 5.754 12.040 1.00 89.94 189 LEU A CA 1
ATOM 1411 C C . LEU A 1 189 ? -10.088 5.643 12.737 1.00 89.94 189 LEU A C 1
ATOM 1413 O O . LEU A 1 189 ? -11.147 5.646 12.099 1.00 89.94 189 LEU A O 1
ATOM 1417 N N . GLY A 1 190 ? -10.055 5.494 14.059 1.00 87.44 190 GLY A N 1
ATOM 1418 C CA . GLY A 1 190 ? -11.224 5.223 14.884 1.00 87.44 190 GLY A CA 1
ATOM 1419 C C . GLY A 1 190 ? -11.942 3.956 14.431 1.00 87.44 190 GLY A C 1
ATOM 1420 O O . GLY A 1 190 ? -11.432 2.848 14.564 1.00 87.44 190 GLY A O 1
ATOM 1421 N N . ARG A 1 191 ? -13.148 4.125 13.884 1.00 84.94 191 ARG A N 1
ATOM 1422 C CA . ARG A 1 191 ? -13.998 3.029 13.386 1.00 84.94 191 ARG A CA 1
ATOM 1423 C C . ARG A 1 191 ? -13.906 2.813 11.876 1.00 84.94 191 ARG A C 1
ATOM 1425 O O . ARG A 1 191 ? -14.612 1.960 11.342 1.00 84.94 191 ARG A O 1
ATOM 1432 N N . THR A 1 192 ? -13.073 3.577 11.180 1.00 87.25 192 THR A N 1
ATOM 1433 C CA . THR A 1 192 ? -12.958 3.513 9.723 1.00 87.25 192 THR A CA 1
ATOM 1434 C C . THR A 1 192 ? -11.661 2.824 9.342 1.00 87.25 192 THR A C 1
ATOM 1436 O O . THR A 1 192 ? -10.590 3.258 9.751 1.00 87.25 192 THR A O 1
ATOM 1439 N N . MET A 1 193 ? -11.759 1.774 8.531 1.00 91.81 193 MET A N 1
ATOM 1440 C CA . MET A 1 193 ? -10.628 1.069 7.936 1.00 91.81 193 MET A CA 1
ATOM 1441 C C . MET A 1 193 ? -10.642 1.281 6.424 1.00 91.81 193 MET A C 1
ATOM 1443 O O . MET A 1 193 ? -11.667 1.103 5.761 1.00 91.81 193 MET A O 1
ATOM 1447 N N . ILE A 1 194 ? -9.500 1.668 5.871 1.00 95.19 194 ILE A N 1
ATOM 1448 C CA . ILE A 1 194 ? -9.334 1.971 4.452 1.00 95.19 194 ILE A CA 1
ATOM 1449 C C . ILE A 1 194 ? -8.218 1.086 3.923 1.00 95.19 194 ILE A C 1
ATOM 1451 O O . ILE A 1 194 ? -7.106 1.117 4.449 1.00 95.19 194 ILE A O 1
ATOM 1455 N N . ILE A 1 195 ? -8.527 0.305 2.891 1.00 97.00 195 ILE A N 1
ATOM 1456 C CA . ILE A 1 195 ? -7.556 -0.555 2.222 1.00 97.00 195 ILE A CA 1
ATOM 1457 C C . ILE A 1 195 ? -7.167 0.093 0.903 1.00 97.00 195 ILE A C 1
ATOM 1459 O O . ILE A 1 195 ? -8.043 0.438 0.107 1.00 97.00 195 ILE A O 1
ATOM 1463 N N . ALA A 1 196 ? -5.869 0.228 0.656 1.00 96.88 196 ALA A N 1
ATOM 1464 C CA . ALA A 1 196 ? -5.335 0.595 -0.649 1.00 96.88 196 ALA A CA 1
ATOM 1465 C C . ALA A 1 196 ? -4.476 -0.555 -1.183 1.00 96.88 196 ALA A C 1
ATOM 1467 O O . ALA A 1 196 ? -3.635 -1.080 -0.460 1.00 96.88 196 ALA A O 1
ATOM 1468 N N . ASN A 1 197 ? -4.706 -0.965 -2.431 1.00 97.12 197 ASN A N 1
ATOM 1469 C CA . ASN A 1 197 ? -3.975 -2.061 -3.067 1.00 97.12 197 ASN A CA 1
ATOM 1470 C C . ASN A 1 197 ? -3.454 -1.668 -4.452 1.00 97.12 197 ASN A C 1
ATOM 1472 O O . ASN A 1 197 ? -4.209 -1.144 -5.276 1.00 97.12 197 ASN A O 1
ATOM 1476 N N . ALA A 1 198 ? -2.197 -1.998 -4.721 1.00 97.00 198 ALA A N 1
ATOM 1477 C CA . ALA A 1 198 ? -1.572 -1.977 -6.032 1.00 97.00 198 ALA A CA 1
ATOM 1478 C C . ALA A 1 198 ? -0.772 -3.274 -6.224 1.00 97.00 198 ALA A C 1
ATOM 1480 O O . ALA A 1 198 ? 0.219 -3.505 -5.538 1.00 97.00 198 ALA A O 1
ATOM 1481 N N . GLY A 1 199 ? -1.222 -4.129 -7.142 1.00 96.31 199 GLY A N 1
ATOM 1482 C CA . GLY A 1 199 ? -0.650 -5.459 -7.366 1.00 96.31 199 GLY A CA 1
ATOM 1483 C C . GLY A 1 199 ? -1.624 -6.564 -6.970 1.00 96.31 199 GLY A C 1
ATOM 1484 O O . GLY A 1 199 ? -2.839 -6.351 -6.912 1.00 96.31 199 GLY A O 1
ATOM 1485 N N . ASP A 1 200 ? -1.105 -7.756 -6.723 1.00 95.50 200 ASP A N 1
ATOM 1486 C CA . ASP A 1 200 ? -1.870 -8.982 -6.486 1.00 95.50 200 ASP A CA 1
ATOM 1487 C C . ASP A 1 200 ? -1.799 -9.501 -5.040 1.00 95.50 200 ASP A C 1
ATOM 1489 O O . ASP A 1 200 ? -2.342 -10.563 -4.738 1.00 95.50 200 ASP A O 1
ATOM 1493 N N . SER A 1 201 ? -1.235 -8.720 -4.115 1.00 96.25 201 SER A N 1
ATOM 1494 C CA . SER A 1 201 ? -1.422 -8.941 -2.678 1.00 96.25 201 SER A CA 1
ATOM 1495 C C . SER A 1 201 ? -2.884 -8.712 -2.259 1.00 96.25 201 SER A C 1
ATOM 1497 O O . SER A 1 201 ? -3.612 -7.904 -2.847 1.00 96.25 201 SER A O 1
ATOM 1499 N N . ARG A 1 202 ? -3.335 -9.417 -1.209 1.00 96.38 202 ARG A N 1
ATOM 1500 C CA . ARG A 1 202 ? -4.755 -9.452 -0.827 1.00 96.38 202 ARG A CA 1
ATOM 1501 C C . ARG A 1 202 ? -5.013 -9.165 0.650 1.00 96.38 202 ARG A C 1
ATOM 1503 O O . ARG A 1 202 ? -4.413 -9.781 1.524 1.00 96.38 202 ARG A O 1
ATOM 1510 N N . ALA A 1 203 ? -5.984 -8.287 0.916 1.00 95.81 203 ALA A N 1
ATOM 1511 C CA . ALA A 1 203 ? -6.551 -8.064 2.243 1.00 95.81 203 ALA A CA 1
ATOM 1512 C C . ALA A 1 203 ? -7.878 -8.815 2.399 1.00 95.81 203 ALA A C 1
ATOM 1514 O O . ALA A 1 203 ? -8.763 -8.732 1.541 1.00 95.81 203 ALA A O 1
ATOM 1515 N N . VAL A 1 204 ? -8.038 -9.495 3.534 1.00 95.62 204 VAL A N 1
ATOM 1516 C CA . VAL A 1 204 ? -9.250 -10.233 3.903 1.00 95.62 204 VAL A CA 1
ATOM 1517 C C . VAL A 1 204 ? -9.606 -9.910 5.352 1.00 95.62 204 VAL A C 1
ATOM 1519 O O . VAL A 1 204 ? -8.747 -9.924 6.226 1.00 95.62 204 VAL A O 1
ATOM 1522 N N . LEU A 1 205 ? -10.883 -9.642 5.613 1.00 93.38 205 LEU A N 1
ATOM 1523 C CA . LEU A 1 205 ? -11.432 -9.428 6.946 1.00 93.38 205 LEU A CA 1
ATOM 1524 C C . LEU A 1 205 ? -12.110 -10.697 7.457 1.00 93.38 205 LEU A C 1
ATOM 1526 O O . LEU A 1 205 ? -13.097 -11.159 6.881 1.00 93.38 205 LEU A O 1
ATOM 1530 N N . GLY A 1 206 ? -11.628 -11.215 8.583 1.00 92.81 206 GLY A N 1
ATOM 1531 C CA . GLY A 1 206 ? -12.344 -12.218 9.363 1.00 92.81 206 GLY A CA 1
ATOM 1532 C C . GLY A 1 206 ? -13.463 -11.565 10.173 1.00 92.81 206 GLY A C 1
ATOM 1533 O O . GLY A 1 206 ? -13.199 -10.803 11.097 1.00 92.81 206 GLY A O 1
ATOM 1534 N N . LYS A 1 207 ? -14.730 -11.855 9.863 1.00 88.81 207 LYS A N 1
ATOM 1535 C CA . LYS A 1 207 ? -15.880 -11.355 10.633 1.00 88.81 207 LYS A CA 1
ATOM 1536 C C . LYS A 1 207 ? -16.888 -12.467 10.876 1.00 88.81 207 LYS A C 1
ATOM 1538 O O . LYS A 1 207 ? -17.499 -12.970 9.933 1.00 88.81 207 LYS A O 1
ATOM 1543 N N . ARG A 1 208 ? -17.102 -12.804 12.156 1.00 90.19 208 ARG A N 1
ATOM 1544 C CA . ARG A 1 208 ? -18.055 -13.841 12.607 1.00 90.19 208 ARG A CA 1
ATOM 1545 C C . ARG A 1 208 ? -17.833 -15.182 11.887 1.00 90.19 208 ARG A C 1
ATOM 1547 O O . ARG A 1 208 ? -18.754 -15.727 11.289 1.00 90.19 208 ARG A O 1
ATOM 1554 N N . GLY A 1 209 ? -16.586 -15.658 11.876 1.00 91.31 209 GLY A N 1
ATOM 1555 C CA . GLY A 1 209 ? -16.203 -16.923 11.233 1.00 91.31 209 GLY A CA 1
ATOM 1556 C C . GLY A 1 209 ? -16.207 -16.908 9.699 1.00 91.31 209 GLY A C 1
ATOM 1557 O O . GLY A 1 209 ? -16.031 -17.956 9.089 1.00 91.31 209 GLY A O 1
ATOM 1558 N N . ARG A 1 210 ? -16.407 -15.748 9.059 1.00 92.25 210 ARG A N 1
ATOM 1559 C CA . ARG A 1 210 ? -16.386 -15.609 7.596 1.00 92.25 210 ARG A CA 1
ATOM 1560 C C . ARG A 1 210 ? -15.205 -14.768 7.139 1.00 92.25 210 ARG A C 1
ATOM 1562 O O . ARG A 1 210 ? -14.922 -13.738 7.746 1.00 92.25 210 ARG A O 1
ATOM 1569 N N . ALA A 1 211 ? -14.592 -15.177 6.036 1.00 93.62 211 ALA A N 1
ATOM 1570 C CA . ALA A 1 211 ? -13.612 -14.392 5.300 1.00 93.62 211 ALA A CA 1
ATOM 1571 C C . ALA A 1 211 ? -14.328 -13.455 4.313 1.00 93.62 211 ALA A C 1
ATOM 1573 O O . ALA A 1 211 ? -15.137 -13.905 3.503 1.00 93.62 211 ALA A O 1
ATOM 1574 N N . ILE A 1 212 ? -14.054 -12.155 4.400 1.00 92.44 212 ILE A N 1
ATOM 1575 C CA . ILE A 1 212 ? -14.609 -11.120 3.521 1.00 92.44 212 ILE A CA 1
ATOM 1576 C C . ILE A 1 212 ? -13.445 -10.443 2.803 1.00 92.44 212 ILE A C 1
ATOM 1578 O O . ILE A 1 212 ? -12.611 -9.815 3.449 1.00 92.44 212 ILE A O 1
ATOM 1582 N N . GLU A 1 213 ? -13.374 -10.553 1.480 1.00 93.88 213 GLU A N 1
ATOM 1583 C CA . GLU A 1 213 ? -12.337 -9.873 0.698 1.00 93.88 213 GLU A CA 1
ATOM 1584 C C . GLU A 1 213 ? -12.489 -8.353 0.800 1.00 93.88 213 GLU A C 1
ATOM 1586 O O . GLU A 1 213 ? -13.580 -7.812 0.601 1.00 93.88 213 GLU A O 1
ATOM 1591 N N . LEU A 1 214 ? -11.392 -7.662 1.114 1.00 93.88 214 LEU A N 1
ATOM 1592 C CA . LEU A 1 214 ? -11.363 -6.205 1.201 1.00 93.88 214 LEU A CA 1
ATOM 1593 C C . LEU A 1 214 ? -10.626 -5.553 0.028 1.00 93.88 214 LEU A C 1
ATOM 1595 O O . LEU A 1 214 ? -10.888 -4.391 -0.262 1.00 93.88 214 LEU A O 1
ATOM 1599 N N . SER A 1 215 ? -9.733 -6.256 -0.666 1.00 94.06 215 SER A N 1
ATOM 1600 C CA . SER A 1 215 ? -9.051 -5.746 -1.863 1.00 94.06 215 SER A CA 1
ATOM 1601 C C . SER A 1 215 ? -9.391 -6.570 -3.104 1.00 94.06 215 SER A C 1
ATOM 1603 O O . SER A 1 215 ? -9.978 -7.647 -3.017 1.00 94.06 215 SER A O 1
ATOM 1605 N N . LYS A 1 216 ? -9.039 -6.037 -4.277 1.00 92.19 216 LYS A N 1
ATOM 1606 C CA . LYS A 1 216 ? -9.076 -6.766 -5.546 1.00 92.19 216 LYS A CA 1
ATOM 1607 C C . LYS A 1 216 ? -7.665 -6.851 -6.104 1.00 92.19 216 LYS A C 1
ATOM 1609 O O . LYS A 1 216 ? -7.021 -5.812 -6.245 1.00 92.19 216 LYS A O 1
ATOM 1614 N N . ASP A 1 217 ? -7.225 -8.057 -6.437 1.00 93.19 217 ASP A N 1
ATOM 1615 C CA . ASP A 1 217 ? -5.944 -8.277 -7.101 1.00 93.19 217 ASP A CA 1
ATOM 1616 C C . ASP A 1 217 ? -5.944 -7.616 -8.486 1.00 93.19 217 ASP A C 1
ATOM 1618 O O . ASP A 1 217 ? -6.916 -7.716 -9.244 1.00 93.19 217 ASP A O 1
ATOM 1622 N N . HIS A 1 218 ? -4.831 -6.990 -8.848 1.00 91.06 218 HIS A N 1
ATOM 1623 C CA . HIS A 1 218 ? -4.586 -6.504 -10.199 1.00 91.06 218 HIS A CA 1
ATOM 1624 C C . HIS A 1 218 ? -3.819 -7.566 -10.98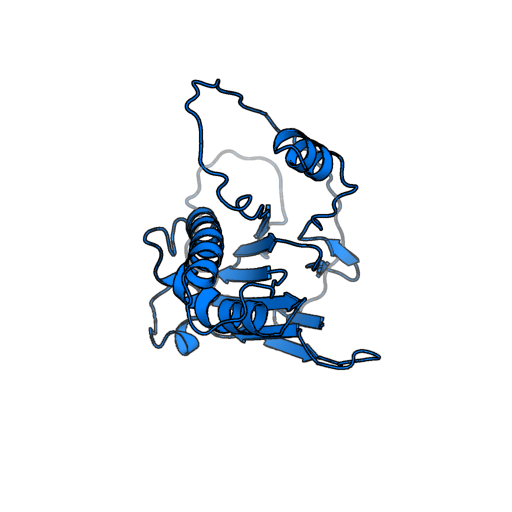5 1.00 91.06 218 HIS A C 1
ATOM 1626 O O . HIS A 1 218 ? -2.600 -7.658 -10.889 1.00 91.06 218 HIS A O 1
ATOM 1632 N N . LYS A 1 219 ? -4.543 -8.371 -11.768 1.00 90.38 219 LYS A N 1
ATOM 1633 C CA . LYS A 1 219 ? -3.950 -9.400 -12.632 1.00 90.38 219 LYS A CA 1
ATOM 1634 C C . LYS A 1 219 ? -4.087 -9.009 -14.103 1.00 90.38 219 LYS A C 1
ATOM 1636 O O . LYS A 1 219 ? -5.161 -8.539 -14.483 1.00 90.38 219 LYS A O 1
ATOM 1641 N N . PRO A 1 220 ? -3.074 -9.250 -14.959 1.00 88.00 220 PRO A N 1
ATOM 1642 C CA . PRO A 1 220 ? -3.137 -8.885 -16.378 1.00 88.00 220 PRO A CA 1
ATOM 1643 C C . PRO A 1 220 ? -4.317 -9.506 -17.138 1.00 88.00 220 PRO A C 1
ATOM 1645 O O . PRO A 1 220 ? -4.809 -8.930 -18.101 1.00 88.00 220 PRO A O 1
ATOM 1648 N N . ASN A 1 221 ? -4.806 -10.667 -16.695 1.00 88.38 221 ASN A N 1
ATOM 1649 C CA . ASN A 1 221 ? -5.947 -11.357 -17.298 1.00 88.38 221 ASN A CA 1
ATOM 1650 C C . ASN A 1 221 ? -7.319 -10.805 -16.864 1.00 88.38 221 ASN A C 1
ATOM 1652 O O . ASN A 1 221 ? -8.337 -11.199 -17.434 1.00 88.38 221 ASN A O 1
ATOM 1656 N N . CYS A 1 222 ? -7.385 -9.905 -15.877 1.00 87.75 222 CYS A N 1
ATOM 1657 C CA . CYS A 1 222 ? -8.627 -9.230 -15.519 1.00 87.75 222 CYS A CA 1
ATOM 1658 C C . CYS A 1 222 ? -9.033 -8.274 -16.641 1.00 87.75 222 CYS A C 1
ATOM 1660 O O . CYS A 1 222 ? -8.233 -7.435 -17.044 1.00 87.75 222 CYS A O 1
ATOM 1662 N N . THR A 1 223 ? -10.291 -8.322 -17.089 1.00 90.12 223 THR A N 1
ATOM 1663 C CA . THR A 1 223 ? -10.785 -7.519 -18.223 1.00 90.12 223 THR A CA 1
ATOM 1664 C C . THR A 1 223 ? -10.425 -6.037 -18.106 1.00 90.12 223 THR A C 1
ATOM 1666 O O . THR A 1 223 ? -9.951 -5.441 -19.065 1.00 90.12 223 THR A O 1
ATOM 1669 N N . SER A 1 224 ? -10.575 -5.440 -16.919 1.00 88.38 224 SER A N 1
ATOM 1670 C CA . SER A 1 224 ? -10.242 -4.027 -16.706 1.00 88.38 224 SER A CA 1
ATOM 1671 C C . SER A 1 224 ? -8.744 -3.716 -16.729 1.00 88.38 224 SER A C 1
ATOM 1673 O O . SER A 1 224 ? -8.390 -2.591 -17.068 1.00 88.38 224 SER A O 1
ATOM 1675 N N . GLU A 1 225 ? -7.879 -4.650 -16.316 1.00 88.50 225 GLU A N 1
ATOM 1676 C CA . GLU A 1 225 ? -6.421 -4.481 -16.426 1.00 88.50 225 GLU A CA 1
ATOM 1677 C C . GLU A 1 225 ? -5.966 -4.702 -17.855 1.00 88.50 225 GLU A C 1
ATOM 1679 O O . GLU A 1 225 ? -5.252 -3.865 -18.391 1.00 88.50 225 GLU A O 1
ATOM 1684 N N . ARG A 1 226 ? -6.447 -5.771 -18.489 1.00 89.62 226 ARG A N 1
ATOM 1685 C CA . ARG A 1 226 ? -6.164 -6.084 -19.883 1.00 89.62 226 ARG A CA 1
ATOM 1686 C C . ARG A 1 226 ? -6.474 -4.900 -20.796 1.00 89.62 226 ARG A C 1
ATOM 1688 O O . ARG A 1 226 ? -5.584 -4.434 -21.490 1.00 89.62 226 ARG A O 1
ATOM 1695 N N . LEU A 1 227 ? -7.691 -4.353 -20.718 1.00 91.69 227 LEU A N 1
ATOM 1696 C CA . LEU A 1 227 ? -8.092 -3.191 -21.521 1.00 91.69 227 LEU A CA 1
ATOM 1697 C C . LEU A 1 227 ? -7.213 -1.961 -21.254 1.00 91.69 227 LEU A C 1
ATOM 1699 O O . LEU A 1 227 ? -6.920 -1.193 -22.167 1.00 91.69 227 LEU A O 1
ATOM 1703 N N . ARG A 1 228 ? -6.785 -1.753 -20.002 1.00 90.50 228 ARG A N 1
ATOM 1704 C CA . ARG A 1 228 ? -5.878 -0.654 -19.646 1.00 90.50 228 ARG A CA 1
ATOM 1705 C C . ARG A 1 228 ? -4.496 -0.851 -20.271 1.00 90.50 228 ARG A C 1
ATOM 1707 O O . ARG A 1 228 ? -3.929 0.122 -20.754 1.00 90.50 228 ARG A O 1
ATOM 1714 N N . ILE A 1 229 ? -3.962 -2.070 -20.216 1.00 88.50 229 ILE A N 1
ATOM 1715 C CA . ILE A 1 229 ? -2.643 -2.436 -20.746 1.00 88.50 229 ILE A CA 1
ATOM 1716 C C . ILE A 1 229 ? -2.652 -2.322 -22.278 1.00 88.50 229 ILE A C 1
ATOM 1718 O O . ILE A 1 229 ? -1.846 -1.571 -22.820 1.00 88.50 229 ILE A O 1
ATOM 1722 N N . GLU A 1 230 ? -3.650 -2.911 -22.947 1.00 91.62 230 GLU A N 1
ATOM 1723 C CA . GLU A 1 230 ? -3.818 -2.845 -24.408 1.00 91.62 230 GLU A CA 1
ATOM 1724 C C . GLU A 1 230 ? -3.944 -1.389 -24.901 1.00 91.62 230 GLU A C 1
ATOM 1726 O O . GLU A 1 230 ? -3.344 -1.007 -25.905 1.00 91.62 230 GLU A O 1
ATOM 1731 N N . LYS A 1 231 ? -4.660 -0.524 -24.163 1.00 92.06 231 LYS A N 1
ATOM 1732 C CA . LYS A 1 231 ? -4.781 0.912 -24.488 1.00 92.06 231 LYS A CA 1
ATOM 1733 C C . LYS A 1 231 ? -3.444 1.664 -24.424 1.00 92.06 231 LYS A C 1
ATOM 1735 O O . LYS A 1 231 ? -3.303 2.706 -25.060 1.00 92.06 231 LYS A O 1
ATOM 1740 N N . LEU A 1 232 ? -2.480 1.173 -23.649 1.00 88.25 232 LEU A N 1
ATOM 1741 C CA . LEU A 1 232 ? -1.143 1.758 -23.532 1.00 88.25 232 LEU A CA 1
ATOM 1742 C C . LEU A 1 232 ? -0.166 1.214 -24.587 1.00 88.25 232 LEU A C 1
ATOM 1744 O O . LEU A 1 232 ? 0.981 1.654 -24.613 1.00 88.25 232 LEU A O 1
ATOM 1748 N N . GLY A 1 233 ? -0.619 0.316 -25.470 1.00 79.00 233 GLY A N 1
ATOM 1749 C CA . GLY A 1 233 ? 0.195 -0.261 -26.540 1.00 79.00 233 GLY A CA 1
ATOM 1750 C C . GLY A 1 233 ? 1.147 -1.360 -26.068 1.00 79.00 233 GLY A C 1
ATOM 1751 O O . GLY A 1 233 ? 2.172 -1.577 -26.712 1.00 79.00 233 GLY A O 1
ATOM 1752 N N . VAL A 1 234 ? 0.820 -2.008 -24.945 1.00 56.03 234 VAL A N 1
ATOM 1753 C CA . VAL A 1 234 ? 1.535 -3.164 -24.382 1.00 56.03 234 VAL A CA 1
ATOM 1754 C C . VAL A 1 234 ? 0.692 -4.421 -24.552 1.00 56.03 234 VAL A C 1
ATOM 1756 O O . VAL A 1 234 ? -0.551 -4.310 -24.432 1.00 56.03 234 VAL A O 1
#